Protein AF-A0A820WXY3-F1 (afdb_monomer_lite)

pLDDT: mean 89.55, std 7.06, range [57.31, 97.75]

Secondary structure (DSSP, 8-state):
--HHHHHHHEETTTTEEPTTHHHHHHHHHHTTT----EEEEEEEE--TT---TT--SEEEEEEESSTT---EEEEEE-SPPPTTSPP--EEEEES-----SS-B-----HHHHHHHHHHHHHH-HHHHHHHHHHTS-HHHHHTTB-TT---HHHHHHHHHHHHGGG---SSHHHHHHHHHHHHHHH--S-SSS-SSEEEEEETTEEEEE--HHHHHHHHHHHHH-SS-EEEEEEE-SSSPPPTTSPPPEEEEEEEE-SS-TT-EEEEEEEEES---HHHHHHHHHHHHHHHHHHHSS----SEEEE-S-HHHHHHHIIIIIS--HHHHHHHHHHHHTT-S-HHHHH-

Structure (mmCIF, N/CA/C/O backbone):
data_AF-A0A820WXY3-F1
#
_entry.id   AF-A0A820WXY3-F1
#
loop_
_atom_site.group_PDB
_atom_site.id
_atom_site.type_symbol
_atom_site.label_atom_id
_atom_site.label_alt_id
_atom_site.label_comp_id
_atom_site.label_asym_id
_atom_site.label_entity_id
_atom_site.label_seq_id
_atom_site.pdbx_PDB_ins_code
_atom_site.Cartn_x
_atom_site.Cartn_y
_atom_site.Cartn_z
_atom_site.occupancy
_atom_site.B_iso_or_equiv
_atom_site.auth_seq_id
_atom_site.auth_comp_id
_atom_site.auth_asym_id
_atom_site.auth_atom_id
_atom_site.pdbx_PDB_model_num
ATOM 1 N N . MET A 1 1 ? 16.687 13.379 -33.911 1.00 79.88 1 MET A N 1
ATOM 2 C CA . MET A 1 1 ? 17.107 13.298 -32.489 1.00 79.88 1 MET A CA 1
ATOM 3 C C . MET A 1 1 ? 18.206 14.331 -32.261 1.00 79.88 1 MET A C 1
ATOM 5 O O . MET A 1 1 ? 18.927 14.605 -33.213 1.00 79.88 1 MET A O 1
ATOM 9 N N . ASN A 1 2 ? 18.324 14.943 -31.081 1.00 83.31 2 ASN A N 1
ATOM 10 C CA . ASN A 1 2 ? 19.397 15.917 -30.826 1.00 83.31 2 ASN A CA 1
ATOM 11 C C . ASN A 1 2 ? 20.623 15.244 -30.166 1.00 83.31 2 ASN A C 1
ATOM 13 O O . ASN A 1 2 ? 20.551 14.106 -29.698 1.00 83.31 2 ASN A O 1
ATOM 17 N N . TYR A 1 3 ? 21.754 15.951 -30.114 1.00 84.62 3 TYR A N 1
ATOM 18 C CA . TYR A 1 3 ? 22.990 15.447 -29.499 1.00 84.62 3 TYR A CA 1
ATOM 19 C C . TYR A 1 3 ? 22.870 15.152 -27.993 1.00 84.62 3 TYR A C 1
ATOM 21 O O . TYR A 1 3 ? 23.547 14.261 -27.477 1.00 84.62 3 TYR A O 1
ATOM 29 N N . LYS A 1 4 ? 21.992 15.864 -27.276 1.00 84.56 4 LYS A N 1
ATOM 30 C CA . LYS A 1 4 ? 21.759 15.647 -25.843 1.00 84.56 4 LYS A CA 1
ATOM 31 C C . LYS A 1 4 ? 21.133 14.272 -25.596 1.00 84.56 4 LYS A C 1
ATOM 33 O O . LYS A 1 4 ? 21.672 13.513 -24.796 1.00 84.56 4 LYS A O 1
ATOM 38 N N . ASP A 1 5 ? 20.098 13.920 -26.356 1.00 83.12 5 ASP A N 1
ATOM 39 C CA . ASP A 1 5 ? 19.443 12.610 -26.288 1.00 83.12 5 ASP A CA 1
ATOM 40 C C . ASP A 1 5 ? 20.449 11.473 -26.553 1.00 83.12 5 ASP A C 1
ATOM 42 O O . ASP A 1 5 ? 20.431 10.450 -25.873 1.00 83.12 5 ASP A O 1
ATOM 46 N N . TRP A 1 6 ? 21.374 11.662 -27.507 1.00 87.25 6 TRP A N 1
ATOM 47 C CA . TRP A 1 6 ? 22.440 10.689 -27.779 1.00 87.25 6 TRP A CA 1
ATOM 48 C C . TRP A 1 6 ? 23.384 10.513 -26.587 1.00 87.25 6 TRP A C 1
ATOM 50 O O . TRP A 1 6 ? 23.679 9.389 -26.184 1.00 87.25 6 TRP A O 1
ATOM 60 N N . LYS A 1 7 ? 23.834 11.618 -25.984 1.00 87.38 7 LYS A N 1
ATOM 61 C CA . LYS A 1 7 ? 24.716 11.598 -24.807 1.00 87.38 7 LYS A CA 1
ATOM 62 C C . LYS A 1 7 ? 24.039 10.959 -23.586 1.00 87.38 7 LYS A C 1
ATOM 64 O O . LYS A 1 7 ? 24.715 10.373 -22.731 1.00 87.38 7 LYS A O 1
ATOM 69 N N . ASP A 1 8 ? 22.715 11.041 -23.507 1.00 85.94 8 ASP A N 1
ATOM 70 C CA . ASP A 1 8 ? 21.929 10.416 -22.445 1.00 85.94 8 ASP A CA 1
ATOM 71 C C . ASP A 1 8 ? 21.851 8.891 -22.588 1.00 85.94 8 ASP A C 1
ATOM 73 O O . ASP A 1 8 ? 21.736 8.202 -21.573 1.00 85.94 8 ASP A O 1
ATOM 77 N N . ILE A 1 9 ? 22.001 8.352 -23.804 1.00 88.81 9 ILE A N 1
ATOM 78 C CA . ILE A 1 9 ? 21.927 6.906 -24.068 1.00 88.81 9 ILE A CA 1
ATOM 79 C C . ILE A 1 9 ? 23.262 6.242 -24.410 1.00 88.81 9 ILE A C 1
ATOM 81 O O . ILE A 1 9 ? 23.348 5.016 -24.353 1.00 88.81 9 ILE A O 1
ATOM 85 N N . TYR A 1 10 ? 24.306 7.005 -24.732 1.00 90.62 10 TYR A N 1
ATOM 86 C CA . TYR A 1 10 ? 25.630 6.485 -25.073 1.00 90.62 10 TYR A CA 1
ATOM 87 C C . TYR A 1 10 ? 26.731 7.126 -24.223 1.00 90.62 10 TYR A C 1
ATOM 89 O O . TYR A 1 10 ? 26.832 8.347 -24.100 1.00 90.62 10 TYR A O 1
ATOM 97 N N . ASP A 1 11 ? 27.579 6.285 -23.635 1.00 88.19 11 ASP A N 1
ATOM 98 C CA . ASP A 1 11 ? 28.802 6.693 -22.959 1.00 88.19 11 ASP A CA 1
ATOM 99 C C . ASP A 1 11 ? 29.990 6.569 -23.920 1.00 88.19 11 ASP A C 1
ATOM 101 O O . ASP A 1 11 ? 30.442 5.465 -24.238 1.00 88.19 11 ASP A O 1
ATOM 105 N N . ARG A 1 12 ? 30.509 7.718 -24.370 1.00 84.38 12 ARG A N 1
ATOM 106 C CA . ARG A 1 12 ? 31.673 7.787 -25.265 1.00 84.38 12 ARG A CA 1
ATOM 107 C C . ARG A 1 12 ? 32.950 7.274 -24.596 1.00 84.38 12 ARG A C 1
ATOM 109 O O . ARG A 1 12 ? 33.751 6.637 -25.272 1.00 84.38 12 ARG A O 1
ATOM 116 N N . SER A 1 13 ? 33.128 7.521 -23.297 1.00 84.81 13 SER A N 1
ATOM 117 C CA . SER A 1 13 ? 34.336 7.130 -22.559 1.00 84.81 13 SER A CA 1
ATOM 118 C C . SER A 1 13 ? 34.425 5.614 -22.403 1.00 84.81 13 SER A C 1
ATOM 120 O O . SER A 1 13 ? 35.469 5.017 -22.649 1.00 84.81 13 SER A O 1
ATOM 122 N N . GLN A 1 14 ? 33.294 4.977 -22.093 1.00 84.25 14 GLN A N 1
ATOM 123 C CA . GLN A 1 14 ? 33.210 3.525 -21.933 1.00 84.25 14 GLN A CA 1
ATOM 124 C C . GLN A 1 14 ? 32.877 2.786 -23.232 1.00 84.25 14 GLN A C 1
ATOM 126 O O . GLN A 1 14 ? 32.885 1.555 -23.254 1.00 84.25 14 GLN A O 1
ATOM 131 N N . ARG A 1 15 ? 32.557 3.523 -24.302 1.00 81.94 15 ARG A N 1
ATOM 132 C CA . ARG A 1 15 ? 32.099 3.005 -25.600 1.00 81.94 15 ARG A CA 1
ATOM 133 C C . ARG A 1 15 ? 30.922 2.033 -25.464 1.00 81.94 15 ARG A C 1
ATOM 135 O O . ARG A 1 15 ? 30.870 0.989 -26.116 1.00 81.94 15 ARG A O 1
ATOM 142 N N . LYS A 1 16 ? 29.968 2.366 -24.590 1.00 86.69 16 LYS A N 1
ATOM 143 C CA . LYS A 1 16 ? 28.824 1.508 -24.240 1.00 86.69 16 LYS A CA 1
ATOM 144 C C . LYS A 1 16 ? 27.518 2.292 -24.228 1.00 86.69 16 LYS A C 1
ATOM 146 O O . LYS A 1 16 ? 27.472 3.454 -23.838 1.00 86.69 16 LYS A O 1
ATOM 151 N N . MET A 1 17 ? 26.435 1.626 -24.626 1.00 89.06 17 MET A N 1
ATOM 152 C CA . MET A 1 17 ? 25.087 2.161 -24.423 1.00 89.06 17 MET A CA 1
ATOM 153 C C . MET A 1 17 ? 24.724 2.089 -22.936 1.00 89.06 17 MET A C 1
ATOM 155 O O . MET A 1 17 ? 24.951 1.060 -22.295 1.00 89.06 17 MET A O 1
ATOM 159 N N . LYS A 1 18 ? 24.140 3.165 -22.415 1.00 89.00 18 LYS A N 1
ATOM 160 C CA . LYS A 1 18 ? 23.616 3.272 -21.050 1.00 89.00 18 LYS A CA 1
ATOM 161 C C . LYS A 1 18 ? 22.303 2.498 -20.910 1.00 89.00 18 LYS A C 1
ATOM 163 O O . LYS A 1 18 ? 21.642 2.182 -21.900 1.00 89.00 18 LYS A O 1
ATOM 168 N N . SER A 1 19 ? 21.908 2.192 -19.676 1.00 82.44 19 SER A N 1
ATOM 169 C CA . SER A 1 19 ? 20.608 1.570 -19.400 1.00 82.44 19 SER A CA 1
ATOM 170 C C . SER A 1 19 ? 19.456 2.459 -19.895 1.00 82.44 19 SER A C 1
ATOM 172 O O . SER A 1 19 ? 19.506 3.683 -19.786 1.00 82.44 19 SER A O 1
ATOM 174 N N . GLY A 1 20 ? 18.426 1.842 -20.484 1.00 83.06 20 GLY A N 1
ATOM 175 C CA . GLY A 1 20 ? 17.271 2.556 -21.046 1.00 83.06 20 GLY A CA 1
ATOM 176 C C . GLY A 1 20 ? 17.464 3.119 -22.460 1.00 83.06 20 GLY A C 1
ATOM 177 O O . GLY A 1 20 ? 16.554 3.760 -22.977 1.00 83.06 20 GLY A O 1
ATOM 178 N N . TRP A 1 21 ? 18.600 2.865 -23.129 1.00 89.12 21 TRP A N 1
ATOM 179 C CA . TRP A 1 21 ? 18.796 3.299 -24.523 1.00 89.12 21 TRP A CA 1
ATOM 180 C C . TRP A 1 21 ? 17.715 2.775 -25.478 1.00 89.12 21 TRP A C 1
ATOM 182 O O . TRP A 1 21 ? 17.336 3.455 -26.430 1.00 89.12 21 TRP A O 1
ATOM 192 N N . THR A 1 22 ? 17.214 1.571 -25.207 1.00 91.12 22 THR A N 1
ATOM 193 C CA . THR A 1 22 ? 16.166 0.919 -25.986 1.00 91.12 22 THR A CA 1
ATOM 194 C C . THR A 1 22 ? 14.859 1.699 -25.939 1.00 91.12 22 THR A C 1
ATOM 196 O O . THR A 1 22 ? 14.130 1.674 -26.920 1.00 91.12 22 THR A O 1
ATOM 199 N N . ASP A 1 23 ? 14.548 2.400 -24.849 1.00 88.44 23 ASP A N 1
ATOM 200 C CA . ASP A 1 23 ? 13.316 3.187 -24.737 1.00 88.44 23 ASP A CA 1
ATOM 201 C C . ASP A 1 23 ? 13.365 4.441 -25.607 1.00 88.44 23 ASP A C 1
ATOM 203 O O . ASP A 1 23 ? 12.374 4.782 -26.247 1.00 88.44 23 ASP A O 1
ATOM 207 N N . VAL A 1 24 ? 14.533 5.085 -25.683 1.00 88.06 24 VAL A N 1
ATOM 208 C CA . VAL A 1 24 ? 14.740 6.255 -26.546 1.00 88.06 24 VAL A CA 1
ATOM 209 C C . VAL A 1 24 ? 14.677 5.853 -28.014 1.00 88.06 24 VAL A C 1
ATOM 211 O O . VAL A 1 24 ? 14.027 6.524 -28.809 1.00 88.06 24 VAL A O 1
ATOM 214 N N . VAL A 1 25 ? 15.329 4.749 -28.394 1.00 89.69 25 VAL A N 1
ATOM 215 C CA . VAL A 1 25 ? 15.281 4.267 -29.783 1.00 89.69 25 VAL A CA 1
ATOM 216 C C . VAL A 1 25 ? 13.863 3.854 -30.171 1.00 89.69 25 VAL A C 1
ATOM 218 O O . VAL A 1 25 ? 13.406 4.211 -31.251 1.00 89.69 25 VAL A O 1
ATOM 221 N N . ASP A 1 26 ? 13.154 3.158 -29.288 1.00 90.25 26 ASP A N 1
ATOM 222 C CA . ASP A 1 26 ? 11.770 2.742 -29.506 1.00 90.25 26 ASP A CA 1
ATOM 223 C C . ASP A 1 26 ? 10.817 3.931 -29.705 1.00 90.25 26 ASP A C 1
ATOM 225 O O . ASP A 1 26 ? 10.052 3.938 -30.664 1.00 90.25 26 ASP A O 1
ATOM 229 N N . GLU A 1 27 ? 10.923 4.987 -28.893 1.00 88.44 27 GLU A N 1
ATOM 230 C CA . GLU A 1 27 ? 10.158 6.230 -29.090 1.00 88.44 27 GLU A CA 1
ATOM 231 C C . GLU A 1 27 ? 10.420 6.866 -30.460 1.00 88.44 27 GLU A C 1
ATOM 233 O O . GLU A 1 27 ? 9.499 7.354 -31.119 1.00 88.44 27 GLU A O 1
ATOM 238 N N . ARG A 1 28 ? 11.674 6.837 -30.931 1.00 88.00 28 ARG A N 1
ATOM 239 C CA . ARG A 1 28 ? 12.020 7.357 -32.260 1.00 88.00 28 ARG A CA 1
ATOM 240 C C . ARG A 1 28 ? 11.453 6.489 -33.377 1.00 88.00 28 ARG A C 1
ATOM 242 O O . ARG A 1 28 ? 10.918 7.044 -34.329 1.00 88.00 28 ARG A O 1
ATOM 249 N N . VAL A 1 29 ? 11.516 5.164 -33.268 1.00 89.81 29 VAL A N 1
ATOM 250 C CA . VAL A 1 29 ? 10.899 4.275 -34.267 1.00 89.81 29 VAL A CA 1
ATOM 251 C C . VAL A 1 29 ? 9.382 4.468 -34.285 1.00 89.81 29 VAL A C 1
ATOM 253 O O . VAL A 1 29 ? 8.797 4.593 -35.357 1.00 89.81 29 VAL A O 1
ATOM 256 N N . ARG A 1 30 ? 8.743 4.598 -33.118 1.00 86.38 30 ARG A N 1
ATOM 257 C CA . ARG A 1 30 ? 7.296 4.842 -33.019 1.00 86.38 30 ARG A CA 1
ATOM 258 C C . ARG A 1 30 ? 6.858 6.179 -33.612 1.00 86.38 30 ARG A C 1
ATOM 260 O O . ARG A 1 30 ? 5.769 6.256 -34.165 1.00 86.38 30 ARG A O 1
ATOM 267 N N . SER A 1 31 ? 7.722 7.197 -33.618 1.00 85.75 31 SER A N 1
ATOM 268 C CA . SER A 1 31 ? 7.440 8.458 -34.325 1.00 85.75 31 SER A CA 1
ATOM 269 C C . SER A 1 31 ? 7.295 8.306 -35.849 1.00 85.75 31 SER A C 1
ATOM 271 O O . SER A 1 31 ? 6.765 9.198 -36.502 1.00 85.75 31 SER A O 1
ATOM 273 N N . CYS A 1 32 ? 7.705 7.164 -36.414 1.00 85.56 32 CYS A N 1
ATOM 274 C CA . CYS A 1 32 ? 7.453 6.790 -37.808 1.00 85.56 32 CYS A CA 1
ATOM 275 C C . CYS A 1 32 ? 6.126 6.027 -38.006 1.00 85.56 32 CYS A C 1
ATOM 277 O O . CYS A 1 32 ? 5.914 5.464 -39.075 1.00 85.56 32 CYS A O 1
ATOM 279 N N . ASN A 1 33 ? 5.247 6.002 -36.996 1.00 85.12 33 ASN A N 1
ATOM 280 C CA . ASN A 1 33 ? 3.927 5.362 -37.014 1.00 85.12 33 ASN A CA 1
ATOM 281 C C . ASN A 1 33 ? 3.943 3.827 -37.185 1.00 85.12 33 ASN A C 1
ATOM 283 O O . ASN A 1 33 ? 3.028 3.236 -37.758 1.00 85.12 33 ASN A O 1
ATOM 287 N N . PHE A 1 34 ? 4.990 3.159 -36.688 1.00 90.06 34 PHE A N 1
ATOM 288 C CA . PHE A 1 34 ? 5.029 1.696 -36.622 1.00 90.06 34 PHE A CA 1
ATOM 289 C C . PHE A 1 34 ? 4.279 1.175 -35.396 1.00 90.06 34 PHE A C 1
ATOM 291 O O . PHE A 1 34 ? 4.447 1.686 -34.289 1.00 90.06 34 PHE A O 1
ATOM 298 N N . ARG A 1 35 ? 3.502 0.106 -35.595 1.00 91.94 35 ARG A N 1
ATOM 299 C CA . ARG A 1 35 ? 2.613 -0.463 -34.572 1.00 91.94 35 ARG A CA 1
ATOM 300 C C . ARG A 1 35 ? 3.214 -1.650 -33.815 1.00 91.94 35 ARG A C 1
ATOM 302 O O . ARG A 1 35 ? 2.671 -2.049 -32.794 1.00 91.94 35 ARG A O 1
ATOM 309 N N . CYS A 1 36 ? 4.340 -2.195 -34.271 1.00 93.25 36 CYS A N 1
ATOM 310 C CA . CYS A 1 36 ? 4.979 -3.372 -33.676 1.00 93.25 36 CYS A CA 1
ATOM 311 C C . CYS A 1 36 ? 5.499 -3.121 -32.251 1.00 93.25 36 CYS A C 1
ATOM 313 O O . CYS A 1 36 ? 6.040 -2.055 -31.948 1.00 93.25 36 CYS A O 1
ATOM 315 N N . THR A 1 37 ? 5.414 -4.141 -31.398 1.00 93.81 37 THR A N 1
ATOM 316 C CA . THR A 1 37 ? 6.095 -4.161 -30.096 1.00 93.81 37 THR A CA 1
ATOM 317 C C . THR A 1 37 ? 7.549 -4.562 -30.310 1.00 93.81 37 THR A C 1
ATOM 319 O O . THR A 1 37 ? 7.817 -5.702 -30.662 1.00 93.81 37 THR A O 1
ATOM 322 N N . LEU A 1 38 ? 8.503 -3.644 -30.137 1.00 93.81 38 LEU A N 1
ATOM 323 C CA . LEU A 1 38 ? 9.905 -3.915 -30.474 1.00 93.81 38 LEU A CA 1
ATOM 324 C C . LEU A 1 38 ? 10.654 -4.627 -29.341 1.00 93.81 38 LEU A C 1
ATOM 326 O O . LEU A 1 38 ? 10.795 -4.066 -28.251 1.00 93.81 38 LEU A O 1
ATOM 330 N N . ALA A 1 39 ? 11.238 -5.786 -29.636 1.00 93.19 39 ALA A N 1
ATOM 331 C CA . ALA A 1 39 ? 12.257 -6.447 -28.828 1.00 93.19 39 ALA A CA 1
ATOM 332 C C . ALA A 1 39 ? 13.641 -6.218 -29.459 1.00 93.19 39 ALA A C 1
ATOM 334 O O . ALA A 1 39 ? 13.879 -6.551 -30.618 1.00 93.19 39 ALA A O 1
ATOM 335 N N . PHE A 1 40 ? 14.567 -5.612 -28.712 1.00 92.06 40 PHE A N 1
ATOM 336 C CA . PHE A 1 40 ? 15.919 -5.330 -29.206 1.00 92.06 40 PHE A CA 1
ATOM 337 C C . PHE A 1 40 ? 16.854 -6.514 -28.946 1.00 92.06 40 PHE A C 1
ATOM 339 O O . PHE A 1 40 ? 17.100 -6.847 -27.790 1.00 92.06 40 PHE A O 1
ATOM 346 N N . ASP A 1 41 ? 17.424 -7.086 -30.008 1.00 80.81 41 ASP A N 1
ATOM 347 C CA . ASP A 1 41 ? 18.353 -8.225 -29.931 1.00 80.81 41 ASP A CA 1
ATOM 348 C C . ASP A 1 41 ? 19.814 -7.739 -29.918 1.00 80.81 41 ASP A C 1
ATOM 350 O O . ASP A 1 41 ? 20.538 -7.822 -28.922 1.00 80.81 41 ASP A O 1
ATOM 354 N N . ARG A 1 42 ? 20.253 -7.134 -31.027 1.00 83.62 42 ARG A N 1
ATOM 355 C CA . ARG A 1 42 ? 21.665 -6.791 -31.259 1.00 83.62 42 ARG A CA 1
ATOM 356 C C . ARG A 1 42 ? 21.870 -5.296 -31.351 1.00 83.62 42 ARG A C 1
ATOM 358 O O . ARG A 1 42 ? 21.060 -4.571 -31.919 1.00 83.62 42 ARG A O 1
ATOM 365 N N . ARG A 1 43 ? 23.025 -4.839 -30.869 1.00 88.62 43 ARG A N 1
ATOM 366 C CA . ARG A 1 43 ? 23.493 -3.463 -31.062 1.00 88.62 43 ARG A CA 1
ATOM 367 C C . ARG A 1 43 ? 24.982 -3.421 -31.350 1.00 88.62 43 ARG A C 1
ATOM 369 O O . ARG A 1 43 ? 25.745 -4.241 -30.845 1.00 88.62 43 ARG A O 1
ATOM 376 N N . LYS A 1 44 ? 25.393 -2.419 -32.114 1.00 87.19 44 LYS A N 1
ATOM 377 C CA . LYS A 1 44 ? 26.785 -2.130 -32.428 1.00 87.19 44 LYS A CA 1
ATOM 378 C C . LYS A 1 44 ? 26.991 -0.625 -32.525 1.00 87.19 44 LYS A C 1
ATOM 380 O O . LYS A 1 44 ? 26.206 0.069 -33.164 1.00 87.19 44 LYS A O 1
ATOM 385 N N . VAL A 1 45 ? 28.082 -0.152 -31.932 1.00 86.38 45 VAL A N 1
ATOM 386 C CA . VAL A 1 45 ? 28.599 1.205 -32.133 1.00 86.38 45 VAL A CA 1
ATOM 387 C C . VAL A 1 45 ? 29.949 1.089 -32.843 1.00 86.38 45 VAL A C 1
ATOM 389 O O . VAL A 1 45 ? 30.751 0.207 -32.526 1.00 86.38 45 VAL A O 1
ATOM 392 N N . GLY A 1 46 ? 30.162 1.911 -33.863 1.00 74.81 46 GLY A N 1
ATOM 393 C CA . GLY A 1 46 ? 31.380 1.987 -34.653 1.00 74.81 46 GLY A CA 1
ATOM 394 C C . GLY A 1 46 ? 32.539 2.532 -33.825 1.00 74.81 46 GLY A C 1
ATOM 395 O O . GLY A 1 46 ? 32.359 3.382 -32.958 1.00 74.81 46 GLY A O 1
ATOM 396 N N . ALA A 1 47 ? 33.740 2.019 -34.087 1.00 68.31 47 ALA A N 1
ATOM 397 C CA . ALA A 1 47 ? 34.957 2.537 -33.476 1.00 68.31 47 ALA A CA 1
ATOM 398 C C . ALA A 1 47 ? 35.434 3.798 -34.213 1.00 68.31 47 ALA A C 1
ATOM 400 O O . ALA A 1 47 ? 35.356 3.857 -35.439 1.00 68.31 47 ALA A O 1
ATOM 401 N N . GLU A 1 48 ? 36.006 4.734 -33.456 1.00 60.47 48 GLU A N 1
ATOM 402 C CA . GLU A 1 48 ? 36.540 6.045 -33.881 1.00 60.47 48 GLU A CA 1
ATOM 403 C C . GLU A 1 48 ? 37.496 5.955 -35.091 1.00 60.47 48 GLU A C 1
ATOM 405 O O . GLU A 1 48 ? 37.504 6.829 -35.945 1.00 60.47 48 GLU A O 1
ATOM 410 N N . ASN A 1 49 ? 38.220 4.833 -35.228 1.00 61.41 49 ASN A N 1
ATOM 411 C CA . ASN A 1 49 ? 39.180 4.567 -36.312 1.00 61.41 49 ASN A CA 1
ATOM 412 C C . ASN A 1 49 ? 38.798 3.342 -37.164 1.00 61.41 49 ASN A C 1
ATOM 414 O O . ASN A 1 49 ? 39.654 2.573 -37.616 1.00 61.41 49 ASN A O 1
ATOM 418 N N . SER A 1 50 ? 37.500 3.079 -37.334 1.00 64.12 50 SER A N 1
ATOM 419 C CA . SER A 1 50 ? 37.040 1.939 -38.128 1.00 64.12 50 SER A CA 1
ATOM 420 C C . SER A 1 50 ? 37.459 2.080 -39.597 1.00 64.12 50 SER A C 1
ATOM 422 O O . SER A 1 50 ? 36.911 2.886 -40.340 1.00 64.12 50 SER A O 1
ATOM 424 N N . ARG A 1 51 ? 38.367 1.207 -40.056 1.00 60.84 51 ARG A N 1
ATOM 425 C CA . ARG A 1 51 ? 38.795 1.112 -41.469 1.00 60.84 51 ARG A CA 1
ATOM 426 C C . ARG A 1 51 ? 37.700 0.604 -42.422 1.00 60.84 51 ARG A C 1
ATOM 428 O O . ARG A 1 51 ? 37.891 0.611 -43.637 1.00 60.84 51 ARG A O 1
ATOM 435 N N . LYS A 1 52 ? 36.555 0.141 -41.898 1.00 66.44 52 LYS A N 1
ATOM 436 C CA . LYS A 1 52 ? 35.419 -0.310 -42.716 1.00 66.44 52 LYS A CA 1
ATOM 437 C C . LYS A 1 52 ? 34.701 0.893 -43.329 1.00 66.44 52 LYS A C 1
ATOM 439 O O . LYS A 1 52 ? 33.850 1.501 -42.681 1.00 66.44 52 LYS A O 1
ATOM 444 N N . LYS A 1 53 ? 35.029 1.193 -44.589 1.00 59.19 53 LYS A N 1
ATOM 445 C CA . LYS A 1 53 ? 34.305 2.160 -45.429 1.00 59.19 53 LYS A CA 1
ATOM 446 C C . LYS A 1 53 ? 32.816 1.767 -45.506 1.00 59.19 53 LYS A C 1
ATOM 448 O O . LYS A 1 53 ? 32.502 0.581 -45.590 1.00 59.19 53 LYS A O 1
ATOM 453 N N . ASN A 1 54 ? 31.911 2.749 -45.457 1.00 65.75 54 ASN A N 1
ATOM 454 C CA . ASN A 1 54 ? 30.443 2.592 -45.525 1.00 65.75 54 ASN A CA 1
ATOM 455 C C . ASN A 1 54 ? 29.756 1.852 -44.354 1.00 65.75 54 ASN A C 1
ATOM 457 O O . ASN A 1 54 ? 28.612 1.416 -44.494 1.00 65.75 54 ASN A O 1
ATOM 461 N N . CYS A 1 55 ? 30.403 1.708 -43.193 1.00 74.00 55 CYS A N 1
ATOM 462 C CA . CYS A 1 55 ? 29.753 1.150 -42.003 1.00 74.00 55 CYS A CA 1
ATOM 463 C C . CYS A 1 55 ? 29.006 2.241 -41.220 1.00 74.00 55 CYS A C 1
ATOM 465 O O . CYS A 1 55 ? 29.545 3.319 -41.002 1.00 74.00 55 CYS A O 1
ATOM 467 N N . SER A 1 56 ? 27.795 1.942 -40.749 1.00 85.19 56 SER A N 1
ATOM 468 C CA . SER A 1 56 ? 27.032 2.824 -39.860 1.00 85.19 56 SER A CA 1
ATOM 469 C C . SER A 1 56 ? 27.725 3.002 -38.506 1.00 85.19 56 SER A C 1
ATOM 471 O O . SER A 1 56 ? 28.160 2.009 -37.908 1.00 85.19 56 SER A O 1
ATOM 473 N N . PHE A 1 57 ? 27.765 4.236 -38.003 1.00 88.06 57 PHE A N 1
ATOM 474 C CA . PHE A 1 57 ? 28.244 4.577 -36.667 1.00 88.06 57 PHE A CA 1
ATOM 475 C C . PHE A 1 57 ? 27.442 3.890 -35.558 1.00 88.06 57 PHE A C 1
ATOM 477 O O . PHE A 1 57 ? 28.019 3.369 -34.615 1.00 88.06 57 PHE A O 1
ATOM 484 N N . PHE A 1 58 ? 26.120 3.820 -35.668 1.00 91.25 58 PHE A N 1
ATOM 485 C CA . PHE A 1 58 ? 25.288 3.033 -34.756 1.00 91.25 58 PHE A CA 1
ATOM 486 C C . PHE A 1 58 ? 24.406 2.101 -35.564 1.00 91.25 58 PHE A C 1
ATOM 488 O O . PHE A 1 58 ? 23.881 2.508 -36.597 1.00 91.25 58 PHE A O 1
ATOM 495 N N . ARG A 1 59 ? 24.229 0.867 -35.094 1.00 91.94 59 ARG A N 1
ATOM 496 C CA . ARG A 1 59 ? 23.266 -0.082 -35.649 1.00 91.94 59 ARG A CA 1
ATOM 497 C C . ARG A 1 59 ? 22.631 -0.894 -34.533 1.00 91.94 59 ARG A C 1
ATOM 499 O O . ARG A 1 59 ? 23.349 -1.453 -33.706 1.00 91.94 59 ARG A O 1
ATOM 506 N N . ALA A 1 60 ? 21.314 -0.988 -34.529 1.00 94.38 60 ALA A N 1
ATOM 507 C CA . ALA A 1 60 ? 20.540 -1.850 -33.659 1.00 94.38 60 ALA A CA 1
ATOM 508 C C . ALA A 1 60 ? 19.547 -2.655 -34.494 1.00 94.38 60 ALA A C 1
ATOM 510 O O . ALA A 1 60 ? 18.955 -2.133 -35.434 1.00 94.38 60 ALA A O 1
ATOM 511 N N . LEU A 1 61 ? 19.381 -3.919 -34.130 1.00 94.62 61 LEU A N 1
ATOM 512 C CA . LEU A 1 61 ? 18.358 -4.787 -34.684 1.00 94.62 61 LEU A CA 1
ATOM 513 C C . LEU A 1 61 ? 17.255 -4.943 -33.642 1.00 94.62 61 LEU A C 1
ATOM 515 O O . LEU A 1 61 ? 17.540 -5.292 -32.491 1.00 94.62 61 LEU A O 1
ATOM 519 N N . ALA A 1 62 ? 16.018 -4.699 -34.051 1.00 95.44 62 ALA A N 1
ATOM 520 C CA . ALA A 1 62 ? 14.843 -5.070 -33.284 1.00 95.44 62 ALA A CA 1
ATOM 521 C C . ALA A 1 62 ? 13.944 -5.984 -34.111 1.00 95.44 62 ALA A C 1
ATOM 523 O O . ALA A 1 62 ? 13.882 -5.859 -35.331 1.00 95.44 62 ALA A O 1
ATOM 524 N N . ILE A 1 63 ? 13.248 -6.886 -33.439 1.00 94.88 63 ILE A N 1
ATOM 525 C CA . ILE A 1 63 ? 12.196 -7.718 -34.020 1.00 94.88 63 ILE A CA 1
ATOM 526 C C . ILE A 1 63 ? 10.871 -7.353 -33.361 1.00 94.88 63 ILE A C 1
ATOM 528 O O . ILE A 1 63 ? 10.863 -6.811 -32.251 1.00 94.88 63 ILE A O 1
ATOM 532 N N . CYS A 1 64 ? 9.758 -7.609 -34.039 1.00 94.19 64 CYS A N 1
ATOM 533 C CA . CYS A 1 64 ? 8.476 -7.582 -33.355 1.00 94.19 64 CYS A CA 1
ATOM 534 C C . CYS A 1 64 ? 8.411 -8.743 -32.349 1.00 94.19 64 CYS A C 1
ATOM 536 O O . CYS A 1 64 ? 8.759 -9.871 -32.676 1.00 94.19 64 CYS A O 1
ATOM 538 N N . ASP A 1 65 ? 7.979 -8.454 -31.126 1.00 93.94 65 ASP A N 1
ATOM 539 C CA . ASP A 1 65 ? 7.834 -9.424 -30.032 1.00 93.94 65 ASP A CA 1
ATOM 540 C C . ASP A 1 65 ? 6.540 -10.252 -30.159 1.00 93.94 65 ASP A C 1
ATOM 542 O O . ASP A 1 65 ? 6.299 -11.185 -29.399 1.00 93.94 65 ASP A O 1
ATOM 546 N N . ASN A 1 66 ? 5.677 -9.914 -31.125 1.00 92.56 66 ASN A N 1
ATOM 547 C CA . ASN A 1 66 ? 4.549 -10.762 -31.483 1.00 92.56 66 ASN A CA 1
ATOM 548 C C . ASN A 1 66 ? 5.031 -11.896 -32.399 1.00 92.56 66 ASN A C 1
ATOM 550 O O . ASN A 1 66 ? 5.501 -11.638 -33.504 1.00 92.56 66 ASN A O 1
ATOM 554 N N . ASN A 1 67 ? 4.848 -13.140 -31.954 1.00 90.00 67 ASN A N 1
ATOM 555 C CA . ASN A 1 67 ? 5.286 -14.350 -32.655 1.00 90.00 67 ASN A CA 1
ATOM 556 C C . ASN A 1 67 ? 4.707 -14.522 -34.067 1.00 90.00 67 ASN A C 1
ATOM 558 O O . ASN A 1 67 ? 5.295 -15.245 -34.864 1.00 90.00 67 ASN A O 1
ATOM 562 N N . SER A 1 68 ? 3.556 -13.913 -34.373 1.00 92.44 68 SER A N 1
ATOM 563 C CA . SER A 1 68 ? 2.968 -13.962 -35.719 1.00 92.44 68 SER A CA 1
ATOM 564 C C . SER A 1 68 ? 3.579 -12.938 -36.680 1.00 92.44 68 SER A C 1
ATOM 566 O O . SER A 1 68 ? 3.363 -13.035 -37.883 1.00 92.44 68 SER A O 1
ATOM 568 N N . CYS A 1 69 ? 4.351 -11.972 -36.174 1.00 94.12 69 CYS A N 1
ATOM 569 C CA . CYS A 1 69 ? 4.898 -10.862 -36.941 1.00 94.12 69 CYS A CA 1
ATOM 570 C C . CYS A 1 69 ? 6.323 -11.160 -37.414 1.00 94.12 69 CYS A C 1
ATOM 572 O O . CYS A 1 69 ? 7.221 -11.376 -36.602 1.00 94.12 69 CYS A O 1
ATOM 574 N N . GLU A 1 70 ? 6.573 -11.054 -38.717 1.00 94.44 70 GLU A N 1
ATOM 575 C CA . GLU A 1 70 ? 7.905 -11.295 -39.292 1.00 94.44 70 GLU A CA 1
ATOM 576 C C . GLU A 1 70 ? 8.755 -10.021 -39.397 1.00 94.44 70 GLU A C 1
ATOM 578 O O . GLU A 1 70 ? 9.875 -10.038 -39.915 1.00 94.44 70 GLU A O 1
ATOM 583 N N . ARG A 1 71 ? 8.234 -8.885 -38.916 1.00 95.00 71 ARG A N 1
ATOM 584 C CA . ARG A 1 71 ? 8.912 -7.598 -39.057 1.00 95.00 71 ARG A CA 1
ATOM 585 C C . ARG A 1 71 ? 10.221 -7.537 -38.280 1.00 95.00 71 ARG A C 1
ATOM 587 O O . ARG A 1 71 ? 10.266 -7.644 -37.052 1.00 95.00 71 ARG A O 1
ATOM 594 N N . VAL A 1 72 ? 11.273 -7.202 -39.018 1.00 95.50 72 VAL A N 1
ATOM 595 C CA . VAL A 1 72 ? 12.605 -6.889 -38.511 1.00 95.50 72 VAL A CA 1
ATOM 596 C C . VAL A 1 72 ? 12.936 -5.433 -38.817 1.00 95.50 72 VAL A C 1
ATOM 598 O O . VAL A 1 72 ? 12.816 -4.963 -39.948 1.00 95.50 72 VAL A O 1
ATOM 601 N N . PHE A 1 73 ? 13.398 -4.723 -37.796 1.00 95.50 73 PHE A N 1
ATOM 602 C CA . PHE A 1 73 ? 13.771 -3.319 -37.835 1.00 95.50 73 PHE A CA 1
ATOM 603 C C . PHE A 1 73 ? 15.291 -3.197 -37.736 1.00 95.50 73 PHE A C 1
ATOM 605 O O . PHE A 1 73 ? 15.891 -3.416 -36.682 1.00 95.50 73 PHE A O 1
ATOM 612 N N . ASP A 1 74 ? 15.918 -2.814 -38.843 1.00 94.25 74 ASP A N 1
ATOM 613 C CA . ASP A 1 74 ? 17.327 -2.448 -38.906 1.00 94.25 74 ASP A CA 1
ATOM 614 C C . ASP A 1 74 ? 17.466 -0.933 -38.732 1.00 94.25 74 ASP A C 1
ATOM 616 O O . ASP A 1 74 ? 17.171 -0.139 -39.631 1.00 94.25 74 ASP A O 1
ATOM 620 N N . ILE A 1 75 ? 17.875 -0.534 -37.533 1.00 93.88 75 ILE A N 1
ATOM 621 C CA . ILE A 1 75 ? 17.903 0.852 -37.075 1.00 93.88 75 ILE A CA 1
ATOM 622 C C . ILE A 1 75 ? 19.349 1.318 -37.045 1.00 93.88 75 ILE A C 1
ATOM 624 O O . ILE A 1 75 ? 20.184 0.697 -36.392 1.00 93.88 75 ILE A O 1
ATOM 628 N N . PHE A 1 76 ? 19.674 2.424 -37.707 1.00 92.19 76 PHE A N 1
ATOM 629 C CA . PHE A 1 76 ? 21.059 2.870 -37.788 1.00 92.19 76 PHE A CA 1
ATOM 630 C C . PHE A 1 76 ? 21.233 4.385 -37.888 1.00 92.19 76 PHE A C 1
ATOM 632 O O . PHE A 1 76 ? 20.391 5.115 -38.409 1.00 92.19 76 PHE A O 1
ATOM 639 N N . ILE A 1 77 ? 22.392 4.838 -37.412 1.00 90.88 77 ILE A N 1
ATOM 640 C CA . ILE A 1 77 ? 22.933 6.182 -37.623 1.00 90.88 77 ILE A CA 1
ATOM 641 C C . ILE A 1 77 ? 24.180 6.000 -38.484 1.00 90.88 77 ILE A C 1
ATOM 643 O O . ILE A 1 77 ? 25.042 5.186 -38.146 1.00 90.88 77 ILE A O 1
ATOM 647 N N . LYS A 1 78 ? 24.258 6.703 -39.618 1.00 87.06 78 LYS A N 1
ATOM 648 C CA . LYS A 1 78 ? 25.396 6.568 -40.537 1.00 87.06 78 LYS A CA 1
ATOM 649 C C . LYS A 1 78 ? 26.657 7.195 -39.960 1.00 87.06 78 LYS A C 1
ATOM 651 O O . LYS A 1 78 ? 27.643 6.487 -39.790 1.00 87.06 78 LYS A O 1
ATOM 656 N N . ASP A 1 79 ? 26.568 8.473 -39.630 1.00 86.00 79 ASP A N 1
ATOM 657 C CA . ASP A 1 79 ? 27.709 9.300 -39.260 1.00 86.00 79 ASP A CA 1
ATOM 658 C C . ASP A 1 79 ? 27.763 9.505 -37.743 1.00 86.00 79 ASP A C 1
ATOM 660 O O . ASP A 1 79 ? 26.753 9.361 -37.045 1.00 86.00 79 ASP A O 1
ATOM 664 N N . GLU A 1 80 ? 28.950 9.794 -37.213 1.00 86.00 80 GLU A N 1
ATOM 665 C CA . GLU A 1 80 ? 29.101 10.082 -35.787 1.00 86.00 80 GLU A CA 1
ATOM 666 C C . GLU A 1 80 ? 28.298 11.342 -35.417 1.00 86.00 80 GLU A C 1
ATOM 668 O O . GLU A 1 80 ? 28.440 12.369 -36.078 1.00 86.00 80 GLU A O 1
ATOM 673 N N . PRO A 1 81 ? 27.457 11.297 -34.366 1.00 87.12 81 PRO A N 1
ATOM 674 C CA . PRO A 1 81 ? 26.742 12.470 -33.888 1.00 87.12 81 PRO A CA 1
ATOM 675 C C . PRO A 1 81 ? 27.665 13.638 -33.530 1.00 87.12 81 PRO A C 1
ATOM 677 O O . PRO A 1 81 ? 28.509 13.515 -32.642 1.00 87.12 81 PRO A O 1
ATOM 680 N N . VAL A 1 82 ? 27.434 14.795 -34.152 1.00 85.50 82 VAL A N 1
ATOM 681 C CA . VAL A 1 82 ? 28.171 16.040 -33.894 1.00 85.50 82 VAL A CA 1
ATOM 682 C C . VAL A 1 82 ? 27.357 16.960 -32.968 1.00 85.50 82 VAL A C 1
ATOM 684 O O . VAL A 1 82 ? 26.126 17.033 -33.086 1.00 85.50 82 VAL A O 1
ATOM 687 N N . PRO A 1 83 ? 27.991 17.670 -32.012 1.00 85.50 83 PRO A N 1
ATOM 688 C CA . PRO A 1 83 ? 27.302 18.659 -31.190 1.00 85.50 83 PRO A CA 1
ATOM 689 C C . PRO A 1 83 ? 26.578 19.716 -32.031 1.00 85.50 83 PRO A C 1
ATOM 691 O O . PRO A 1 83 ? 27.135 20.240 -32.986 1.00 85.50 83 PRO A O 1
ATOM 694 N N . ARG A 1 84 ? 25.359 20.084 -31.610 1.00 82.25 84 ARG A N 1
ATOM 695 C CA . ARG A 1 84 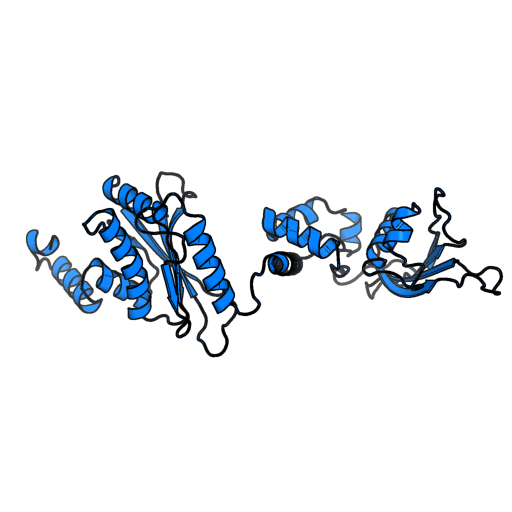? 24.480 21.083 -32.260 1.00 82.25 84 ARG A CA 1
ATOM 696 C C . ARG A 1 84 ? 23.920 20.683 -33.632 1.00 82.25 84 ARG A C 1
ATOM 698 O O . ARG A 1 84 ? 23.123 21.440 -34.175 1.00 82.25 84 ARG A O 1
ATOM 705 N N . GLU A 1 85 ? 24.229 19.491 -34.133 1.00 84.69 85 GLU A N 1
ATOM 706 C CA . GLU A 1 85 ? 23.626 18.957 -35.355 1.00 84.69 85 GLU A CA 1
ATOM 707 C C . GLU A 1 85 ? 22.451 18.015 -35.062 1.00 84.69 85 GLU A C 1
ATOM 709 O O . GLU A 1 85 ? 22.351 17.378 -34.004 1.00 84.69 85 GLU A O 1
ATOM 714 N N . SER A 1 86 ? 21.527 17.927 -36.021 1.00 83.06 86 SER A N 1
ATOM 715 C CA . SER A 1 86 ? 20.428 16.969 -35.968 1.00 83.06 86 SER A CA 1
ATOM 716 C C . SER A 1 86 ? 20.921 15.575 -36.343 1.00 83.06 86 SER A C 1
ATOM 718 O O . SER A 1 86 ? 21.447 15.362 -37.432 1.00 83.06 86 SER A O 1
ATOM 720 N N . ILE A 1 87 ? 20.676 14.597 -35.478 1.00 87.31 87 ILE A N 1
ATOM 721 C CA . ILE A 1 87 ? 21.034 13.204 -35.736 1.00 87.31 87 ILE A CA 1
ATOM 722 C C . ILE A 1 87 ? 19.905 12.534 -36.519 1.00 87.31 87 ILE A C 1
ATOM 724 O O . ILE A 1 87 ? 18.767 12.442 -36.029 1.00 87.31 87 ILE A O 1
ATOM 728 N N . ALA A 1 88 ? 20.244 12.031 -37.708 1.00 86.12 88 ALA A N 1
ATOM 729 C CA . ALA A 1 88 ? 19.349 11.271 -38.573 1.00 86.12 88 ALA A CA 1
ATOM 730 C C . ALA A 1 88 ? 19.303 9.792 -38.155 1.00 86.12 88 ALA A C 1
ATOM 732 O O . ALA A 1 88 ? 20.199 9.008 -38.475 1.00 86.12 88 ALA A O 1
ATOM 733 N N . PHE A 1 89 ? 18.229 9.412 -37.463 1.00 86.44 89 PHE A N 1
ATOM 734 C CA . PHE A 1 89 ? 17.881 8.012 -37.230 1.00 86.44 89 PHE A CA 1
ATOM 735 C C . PHE A 1 89 ? 17.244 7.439 -38.493 1.00 86.44 89 PHE A C 1
ATOM 737 O O . PHE A 1 89 ? 16.236 7.961 -38.965 1.00 86.44 89 PHE A O 1
ATOM 744 N N . ARG A 1 90 ? 17.832 6.380 -39.049 1.00 90.19 90 ARG A N 1
ATOM 745 C CA . ARG A 1 90 ? 17.285 5.675 -40.210 1.00 90.19 90 ARG A CA 1
ATOM 746 C C . ARG A 1 90 ? 16.770 4.319 -39.766 1.00 90.19 90 ARG A C 1
ATOM 748 O O . ARG A 1 90 ? 17.428 3.634 -38.987 1.00 90.19 90 ARG A O 1
ATOM 755 N N . VAL A 1 91 ? 15.607 3.946 -40.277 1.00 92.25 91 VAL A N 1
ATOM 756 C CA . VAL A 1 91 ? 14.967 2.664 -39.991 1.00 92.25 91 VAL A CA 1
ATOM 757 C C . VAL A 1 91 ? 14.688 1.993 -41.322 1.00 92.25 91 VAL A C 1
ATOM 759 O O . VAL A 1 91 ? 14.063 2.583 -42.200 1.00 92.25 91 VAL A O 1
ATOM 762 N N . ARG A 1 92 ? 15.186 0.772 -41.487 1.00 93.25 92 ARG A N 1
ATOM 763 C CA . ARG A 1 92 ? 14.800 -0.121 -42.575 1.00 93.25 92 ARG A CA 1
ATOM 764 C C . ARG A 1 92 ? 13.964 -1.240 -41.977 1.00 93.25 92 ARG A C 1
ATOM 766 O O . ARG A 1 92 ? 14.404 -1.878 -41.026 1.00 93.25 92 ARG A O 1
ATOM 773 N N . VAL A 1 93 ? 12.788 -1.466 -42.545 1.00 94.00 93 VAL A N 1
ATOM 774 C CA . VAL A 1 93 ? 11.878 -2.537 -42.129 1.00 94.00 93 VAL A CA 1
ATOM 775 C C . VAL A 1 93 ? 11.892 -3.628 -43.189 1.00 94.00 93 VAL A C 1
ATOM 777 O O . VAL A 1 93 ? 11.936 -3.328 -44.382 1.00 94.00 93 VAL A O 1
ATOM 780 N N . ILE A 1 94 ? 11.923 -4.878 -42.746 1.00 94.12 94 ILE A N 1
ATOM 781 C CA . ILE A 1 94 ? 11.901 -6.082 -43.579 1.00 94.12 94 ILE A CA 1
ATOM 782 C C . ILE A 1 94 ? 10.823 -7.004 -43.008 1.00 94.12 94 ILE A C 1
ATOM 784 O O . ILE A 1 94 ? 10.700 -7.069 -41.788 1.00 94.12 94 ILE A O 1
ATOM 788 N N . GLY A 1 95 ? 10.094 -7.717 -43.865 1.00 93.31 95 GLY A N 1
ATOM 789 C CA . GLY A 1 95 ? 9.052 -8.664 -43.461 1.00 93.31 95 GLY A CA 1
ATOM 790 C C . GLY A 1 95 ? 7.667 -8.032 -43.339 1.00 93.31 95 GLY A C 1
ATOM 791 O O . GLY A 1 95 ? 7.516 -6.804 -43.329 1.00 93.31 95 GLY A O 1
ATOM 792 N N . ASP A 1 96 ? 6.663 -8.898 -43.242 1.00 91.81 96 ASP A N 1
ATOM 793 C CA . ASP A 1 96 ? 5.257 -8.512 -43.259 1.00 91.81 96 ASP A CA 1
ATOM 794 C C . ASP A 1 96 ? 4.689 -8.298 -41.853 1.00 91.81 96 ASP A C 1
ATOM 796 O O . ASP A 1 96 ? 5.133 -8.878 -40.857 1.00 91.81 96 ASP A O 1
ATOM 800 N N . GLU A 1 97 ? 3.704 -7.403 -41.765 1.00 91.56 97 GLU A N 1
ATOM 801 C CA . GLU A 1 97 ? 2.974 -7.165 -40.522 1.00 91.56 97 GLU A CA 1
ATOM 802 C C . GLU A 1 97 ? 1.910 -8.224 -40.319 1.00 91.56 97 GLU A C 1
ATOM 804 O O . GLU A 1 97 ? 0.976 -8.324 -41.109 1.00 91.56 97 GLU A O 1
ATOM 809 N N . ASN A 1 98 ? 1.996 -8.929 -39.201 1.00 92.38 98 ASN A N 1
ATOM 810 C CA . ASN A 1 98 ? 0.899 -9.734 -38.706 1.00 92.38 98 ASN A CA 1
ATOM 811 C C . ASN A 1 98 ? 0.918 -9.686 -37.176 1.00 92.38 98 ASN A C 1
ATOM 813 O O . ASN A 1 98 ? 1.967 -9.838 -36.563 1.00 92.38 98 ASN A O 1
ATOM 817 N N . HIS A 1 99 ? -0.220 -9.379 -36.560 1.00 92.56 99 HIS A N 1
ATOM 818 C CA . HIS A 1 99 ? -0.350 -9.250 -35.108 1.00 92.56 99 HIS A CA 1
ATOM 819 C C . HIS A 1 99 ? -1.505 -10.104 -34.575 1.00 92.56 99 HIS A C 1
ATOM 821 O O . HIS A 1 99 ? -2.279 -9.678 -33.716 1.00 92.56 99 HIS A O 1
ATOM 827 N N . GLU A 1 100 ? -1.632 -11.323 -35.087 1.00 89.69 100 GLU A N 1
ATOM 828 C CA . GLU A 1 100 ? -2.494 -12.342 -34.500 1.00 89.69 100 GLU A CA 1
ATOM 829 C C . GLU A 1 100 ? -1.945 -12.828 -33.149 1.00 89.69 100 GLU A C 1
ATOM 831 O O . GLU A 1 100 ? -0.741 -12.795 -32.886 1.00 89.69 100 GLU A O 1
ATOM 836 N N . GLY A 1 101 ? -2.845 -13.282 -32.273 1.00 87.50 101 GLY A N 1
ATOM 837 C CA . GLY A 1 101 ? -2.491 -13.822 -30.960 1.00 87.50 101 GLY A CA 1
ATOM 838 C C . GLY A 1 101 ? -2.624 -12.834 -29.789 1.00 87.50 101 GLY A C 1
ATOM 839 O O . GLY A 1 101 ? -3.368 -11.848 -29.875 1.00 87.50 101 GLY A O 1
ATOM 840 N N . PRO A 1 102 ? -1.989 -13.146 -28.641 1.00 90.25 102 PRO A N 1
ATOM 841 C CA . PRO A 1 102 ? -2.160 -12.390 -27.407 1.00 90.25 102 PRO A CA 1
ATOM 842 C C . PRO A 1 102 ? -1.493 -11.004 -27.467 1.00 90.25 102 PRO A C 1
ATOM 844 O O . PRO A 1 102 ? -0.565 -10.787 -28.246 1.00 90.25 102 PRO A O 1
ATOM 847 N N . PRO A 1 103 ? -1.943 -10.056 -26.626 1.00 90.88 103 PRO A N 1
ATOM 848 C CA . PRO A 1 103 ? -1.311 -8.749 -26.503 1.00 90.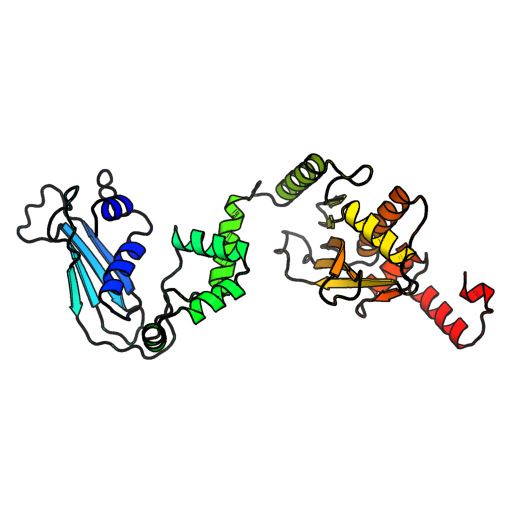88 103 PRO A CA 1
ATOM 849 C C . PRO A 1 103 ? 0.128 -8.854 -25.996 1.00 90.88 103 PRO A C 1
ATOM 851 O O . PRO A 1 103 ? 0.422 -9.642 -25.097 1.00 90.88 103 PRO A O 1
ATOM 854 N N . VAL A 1 104 ? 1.006 -8.003 -26.529 1.00 92.12 104 VAL A N 1
ATOM 855 C CA . VAL A 1 104 ? 2.423 -7.950 -26.154 1.00 92.12 104 VAL A CA 1
ATOM 856 C C . VAL A 1 104 ? 2.803 -6.527 -25.760 1.00 92.12 104 VAL A C 1
ATOM 858 O O . VAL A 1 104 ? 2.399 -5.558 -26.405 1.00 92.12 104 VAL A O 1
ATOM 861 N N . ALA A 1 105 ? 3.598 -6.384 -24.702 1.00 90.75 105 ALA A N 1
ATOM 862 C CA . ALA A 1 105 ? 4.075 -5.095 -24.215 1.00 90.75 105 ALA A CA 1
ATOM 863 C C . ALA A 1 105 ? 5.551 -5.179 -23.833 1.00 90.75 105 ALA A C 1
ATOM 865 O O . ALA A 1 105 ? 5.991 -6.153 -23.220 1.00 90.75 105 ALA A O 1
ATOM 866 N N . ARG A 1 106 ? 6.312 -4.118 -24.120 1.00 90.06 106 ARG A N 1
ATOM 867 C CA . ARG A 1 106 ? 7.685 -4.027 -23.612 1.00 90.06 106 ARG A CA 1
ATOM 868 C C . ARG A 1 106 ? 7.695 -3.961 -22.091 1.00 90.06 106 ARG A C 1
ATOM 870 O O . ARG A 1 106 ? 6.853 -3.315 -21.468 1.00 90.06 106 ARG A O 1
ATOM 877 N N . GLN A 1 107 ? 8.730 -4.548 -21.503 1.00 87.56 107 GLN A N 1
ATOM 878 C CA . GLN A 1 107 ? 8.961 -4.456 -20.070 1.00 87.56 107 GLN A CA 1
ATOM 879 C C . GLN A 1 107 ? 9.208 -3.010 -19.632 1.00 87.56 107 GLN A C 1
ATOM 881 O O . GLN A 1 107 ? 9.979 -2.263 -20.240 1.00 87.56 107 GLN A O 1
ATOM 886 N N . LEU A 1 108 ? 8.593 -2.641 -18.512 1.00 87.69 108 LEU A N 1
ATOM 887 C CA . LEU A 1 108 ? 8.777 -1.343 -17.889 1.00 87.69 108 LEU A CA 1
ATOM 888 C C . LEU A 1 108 ? 10.097 -1.320 -17.099 1.00 87.69 108 LEU A C 1
ATOM 890 O O . LEU A 1 108 ? 10.235 -1.987 -16.067 1.00 87.69 108 LEU A O 1
ATOM 894 N N . THR A 1 109 ? 11.068 -0.533 -17.570 1.00 84.50 109 THR A N 1
ATOM 895 C CA . THR A 1 109 ? 12.423 -0.488 -16.996 1.00 84.50 109 THR A CA 1
ATOM 896 C C . THR A 1 109 ? 12.895 0.935 -16.680 1.00 84.50 109 THR A C 1
ATOM 898 O O . THR A 1 109 ? 12.285 1.929 -17.083 1.00 84.50 109 THR A O 1
ATOM 901 N N . GLY A 1 110 ? 13.972 1.030 -15.890 1.00 83.44 110 GLY A N 1
ATOM 902 C CA . GLY A 1 110 ? 14.718 2.266 -15.641 1.00 83.44 110 GLY A CA 1
ATOM 903 C C . GLY A 1 110 ? 13.857 3.472 -15.247 1.00 83.44 110 GLY A C 1
ATOM 904 O O . GLY A 1 110 ? 13.021 3.401 -14.344 1.00 83.44 110 GLY A O 1
ATOM 905 N N . LYS A 1 111 ? 14.072 4.599 -15.941 1.00 85.56 111 LYS A N 1
ATOM 906 C CA . LYS A 1 111 ? 13.389 5.875 -15.669 1.00 85.56 111 LYS A CA 1
ATOM 907 C C . LYS A 1 111 ? 11.873 5.790 -15.867 1.00 85.56 111 LYS A C 1
ATOM 909 O O . LYS A 1 111 ? 11.142 6.381 -15.076 1.00 85.56 111 LYS A O 1
ATOM 914 N N . LYS A 1 112 ? 11.393 5.041 -16.868 1.00 87.19 112 LYS A N 1
ATOM 915 C CA . LYS A 1 112 ? 9.950 4.870 -17.112 1.00 87.19 112 LYS A CA 1
ATOM 916 C C . LYS A 1 112 ? 9.277 4.141 -15.950 1.00 87.19 112 LYS A C 1
ATOM 918 O O . LYS A 1 112 ? 8.242 4.597 -15.471 1.00 87.19 112 LYS A O 1
ATOM 923 N N . ARG A 1 113 ? 9.902 3.077 -15.425 1.00 90.00 113 ARG A N 1
ATOM 924 C CA . ARG A 1 113 ? 9.411 2.366 -14.227 1.00 90.00 113 ARG A CA 1
ATOM 925 C C . ARG A 1 113 ? 9.291 3.292 -13.026 1.00 90.00 113 ARG A C 1
ATOM 927 O O . ARG A 1 113 ? 8.270 3.280 -12.347 1.00 90.00 113 ARG A O 1
ATOM 934 N N . LEU A 1 114 ? 10.296 4.140 -12.814 1.00 91.12 114 LEU A N 1
ATOM 935 C CA . LEU A 1 114 ? 10.286 5.122 -11.734 1.00 91.12 114 LEU A CA 1
ATOM 936 C C . LEU A 1 114 ? 9.155 6.152 -11.892 1.00 91.12 114 LEU A C 1
ATOM 938 O O . LEU A 1 114 ? 8.454 6.444 -10.927 1.00 91.12 114 LEU A O 1
ATOM 942 N N . GLN A 1 115 ? 8.953 6.685 -13.100 1.00 91.81 115 GLN A N 1
ATOM 943 C CA . GLN A 1 115 ? 7.896 7.662 -13.390 1.00 91.81 115 GLN A CA 1
ATOM 944 C C . GLN A 1 115 ? 6.497 7.077 -13.184 1.00 91.81 115 GLN A C 1
ATOM 946 O O . GLN A 1 115 ? 5.666 7.694 -12.519 1.00 91.81 115 GLN A O 1
ATOM 951 N N . VAL A 1 116 ? 6.251 5.871 -13.703 1.00 93.00 116 VAL A N 1
ATOM 952 C CA . VAL A 1 116 ? 4.984 5.154 -13.498 1.00 93.00 116 VAL A CA 1
ATOM 953 C C . VAL A 1 116 ? 4.777 4.849 -12.015 1.00 93.00 116 VAL A C 1
ATOM 955 O O . VAL A 1 116 ? 3.690 5.082 -11.493 1.00 93.00 116 VAL A O 1
ATOM 958 N N . GLY A 1 117 ? 5.821 4.405 -11.310 1.00 94.88 117 GLY A N 1
ATOM 959 C CA . GLY A 1 117 ? 5.764 4.155 -9.872 1.00 94.88 117 GLY A CA 1
ATOM 960 C C . GLY A 1 117 ? 5.443 5.409 -9.055 1.00 94.88 117 GLY A C 1
ATOM 961 O O . GLY A 1 117 ? 4.620 5.348 -8.139 1.00 94.88 117 GLY A O 1
ATOM 962 N N . LYS A 1 118 ? 6.020 6.560 -9.419 1.00 95.12 118 LYS A N 1
ATOM 963 C CA . LYS A 1 118 ? 5.707 7.862 -8.813 1.00 95.12 118 LYS A CA 1
ATOM 964 C C . LYS A 1 118 ? 4.248 8.252 -9.043 1.00 95.12 118 LYS A C 1
ATOM 966 O O . LYS A 1 118 ? 3.560 8.605 -8.090 1.00 95.12 118 LYS A O 1
ATOM 971 N N . ALA A 1 119 ? 3.773 8.160 -10.286 1.00 94.19 119 ALA A N 1
ATOM 972 C CA . ALA A 1 119 ? 2.386 8.468 -10.628 1.00 94.19 119 ALA A CA 1
ATOM 973 C C . ALA A 1 119 ? 1.407 7.569 -9.856 1.00 94.19 119 ALA A C 1
ATOM 975 O O . ALA A 1 119 ? 0.444 8.058 -9.274 1.00 94.19 119 ALA A O 1
ATOM 976 N N . ALA A 1 120 ? 1.699 6.271 -9.773 1.00 94.00 120 ALA A N 1
ATOM 977 C CA . ALA A 1 120 ? 0.869 5.302 -9.068 1.00 94.00 120 ALA A CA 1
ATOM 978 C C . ALA A 1 120 ? 0.796 5.549 -7.555 1.00 94.00 120 ALA A C 1
ATOM 980 O O . ALA A 1 120 ? -0.268 5.377 -6.971 1.00 94.00 120 ALA A O 1
ATOM 981 N N . ASN A 1 121 ? 1.885 6.000 -6.923 1.00 91.94 121 ASN A N 1
ATOM 982 C CA . ASN A 1 121 ? 1.848 6.400 -5.510 1.00 91.94 121 ASN A CA 1
ATOM 983 C C . ASN A 1 121 ? 1.026 7.676 -5.269 1.00 91.94 121 ASN A C 1
ATOM 985 O O . ASN A 1 121 ? 0.533 7.862 -4.164 1.00 91.94 121 ASN A O 1
ATOM 989 N N . ALA A 1 122 ? 0.873 8.544 -6.273 1.00 92.56 122 ALA A N 1
ATOM 990 C CA . ALA A 1 122 ? 0.126 9.791 -6.125 1.00 92.56 122 ALA A CA 1
ATOM 991 C C . ALA A 1 122 ? -1.396 9.613 -6.259 1.00 92.56 122 ALA A C 1
ATOM 993 O O . ALA A 1 122 ? -2.143 10.318 -5.588 1.00 92.56 122 ALA A O 1
ATOM 994 N N . ILE A 1 123 ? -1.865 8.721 -7.142 1.00 91.06 123 ILE A N 1
ATOM 995 C CA . ILE A 1 123 ? -3.297 8.640 -7.496 1.00 91.06 123 ILE A CA 1
ATOM 996 C C . ILE A 1 123 ? -3.913 7.236 -7.468 1.00 91.06 123 ILE A C 1
ATOM 998 O O . ILE A 1 123 ? -5.093 7.138 -7.783 1.00 91.06 123 ILE A O 1
ATOM 1002 N N . ASP A 1 124 ? -3.165 6.197 -7.086 1.00 90.25 124 ASP A N 1
ATOM 1003 C CA . ASP A 1 124 ? -3.504 4.761 -7.158 1.00 90.25 124 ASP A CA 1
ATOM 1004 C C . ASP A 1 124 ? -3.156 4.062 -8.503 1.00 90.25 124 ASP A C 1
ATOM 1006 O O . ASP A 1 124 ? -3.433 4.605 -9.582 1.00 90.25 124 ASP A O 1
ATOM 1010 N N . PRO A 1 125 ? -2.567 2.841 -8.476 1.00 91.94 125 PRO A N 1
ATOM 1011 C CA . PRO A 1 125 ? -2.255 2.051 -9.670 1.00 91.94 125 PRO A CA 1
ATOM 1012 C C . PRO A 1 125 ? -3.419 1.823 -10.643 1.00 91.94 125 PRO A C 1
ATOM 1014 O O . PRO A 1 125 ? -3.202 1.853 -11.854 1.00 91.94 125 PRO A O 1
ATOM 1017 N N . VAL A 1 126 ? -4.639 1.596 -10.147 1.00 92.19 126 VAL A N 1
ATOM 1018 C CA . VAL A 1 126 ? -5.816 1.324 -10.987 1.00 92.19 126 VAL A CA 1
ATOM 1019 C C . VAL A 1 126 ? -6.221 2.579 -11.749 1.00 92.19 126 VAL A C 1
ATOM 1021 O O . VAL A 1 126 ? -6.509 2.505 -12.942 1.00 92.19 126 VAL A O 1
ATOM 1024 N N . LYS A 1 127 ? -6.159 3.751 -11.108 1.00 92.81 127 LYS A N 1
ATOM 1025 C CA . LYS A 1 127 ? -6.444 5.023 -11.788 1.00 92.81 127 LYS A CA 1
ATOM 1026 C C . LYS A 1 127 ? -5.382 5.360 -12.830 1.00 92.81 127 LYS A C 1
ATOM 1028 O O . LYS A 1 127 ? -5.715 5.873 -13.895 1.00 92.81 127 LYS A O 1
ATOM 1033 N N . VAL A 1 128 ? -4.106 5.061 -12.559 1.00 93.38 128 VAL A N 1
ATOM 1034 C CA . VAL A 1 128 ? -3.038 5.204 -13.568 1.00 93.38 128 VAL A CA 1
ATOM 1035 C C . VAL A 1 128 ? -3.294 4.288 -14.763 1.00 93.38 128 VAL A C 1
ATOM 1037 O O . VAL A 1 128 ? -3.157 4.735 -15.900 1.00 93.38 128 VAL A O 1
ATOM 1040 N N . PHE A 1 129 ? -3.683 3.035 -14.515 1.00 93.38 129 PHE A N 1
ATOM 1041 C CA . PHE A 1 129 ? -4.039 2.086 -15.568 1.00 93.38 129 PHE A CA 1
ATOM 1042 C C . PHE A 1 129 ? -5.190 2.609 -16.435 1.00 93.38 129 PHE A C 1
ATOM 1044 O O . PHE A 1 129 ? -5.034 2.702 -17.648 1.00 93.38 129 PHE A O 1
ATOM 1051 N N . GLN A 1 130 ? -6.302 3.018 -15.816 1.00 92.38 130 GLN A N 1
ATOM 1052 C CA . GLN A 1 130 ? -7.471 3.558 -16.522 1.00 92.38 130 GLN A CA 1
ATOM 1053 C C . GLN A 1 130 ? -7.091 4.738 -17.419 1.00 92.38 130 GLN A C 1
ATOM 1055 O O . GLN A 1 130 ? -7.332 4.689 -18.620 1.00 92.38 130 GLN A O 1
ATOM 1060 N N . ARG A 1 131 ? -6.366 5.728 -16.881 1.00 93.88 131 ARG A N 1
ATOM 1061 C CA . ARG A 1 131 ? -5.902 6.887 -17.663 1.00 93.88 131 ARG A CA 1
ATOM 1062 C C . ARG A 1 131 ? -5.025 6.495 -18.851 1.00 93.88 131 ARG A C 1
ATOM 1064 O O . ARG A 1 131 ? -5.104 7.115 -19.908 1.00 93.88 131 ARG A O 1
ATOM 1071 N N . LYS A 1 132 ? -4.158 5.493 -18.686 1.00 91.56 132 LYS A N 1
ATOM 1072 C CA . LYS A 1 132 ? -3.292 4.992 -19.765 1.00 91.56 132 LYS A CA 1
ATOM 1073 C C . LYS A 1 132 ? -4.071 4.266 -20.855 1.00 91.56 132 LYS A C 1
ATOM 1075 O O . LYS A 1 132 ? -3.666 4.341 -22.005 1.00 91.56 132 LYS A O 1
ATOM 1080 N N . VAL A 1 133 ? -5.147 3.566 -20.504 1.00 90.50 133 VAL A N 1
ATOM 1081 C CA . VAL A 1 133 ? -6.035 2.918 -21.480 1.00 90.50 133 VAL A CA 1
ATOM 1082 C C . VAL A 1 133 ? -6.880 3.965 -22.205 1.00 90.50 133 VAL A C 1
ATOM 1084 O O . VAL A 1 133 ? -6.962 3.930 -23.424 1.00 90.50 133 VAL A O 1
ATOM 1087 N N . GLU A 1 134 ? -7.438 4.935 -21.479 1.00 91.44 134 GLU A N 1
ATOM 1088 C CA . GLU A 1 134 ? -8.261 6.021 -22.034 1.00 91.44 134 GLU A CA 1
ATOM 1089 C C . GLU A 1 134 ? -7.492 6.932 -23.001 1.00 91.44 134 GLU A C 1
ATOM 1091 O O . GLU A 1 134 ? -8.074 7.473 -23.934 1.00 91.44 134 GLU A O 1
ATOM 1096 N N . SER A 1 135 ? -6.187 7.114 -22.779 1.00 91.00 135 SER A N 1
ATOM 1097 C CA . SER A 1 135 ? -5.317 7.939 -23.633 1.00 91.00 135 SER A CA 1
ATOM 1098 C C . SER A 1 135 ? -4.556 7.145 -24.700 1.00 91.00 135 SER A C 1
ATOM 1100 O O . SER A 1 135 ? -3.722 7.717 -25.406 1.00 91.00 135 SER A O 1
ATOM 1102 N N . ALA A 1 136 ? -4.795 5.837 -24.804 1.00 90.50 136 ALA A N 1
ATOM 1103 C CA . ALA A 1 136 ? -4.102 4.975 -25.750 1.00 90.50 136 ALA A CA 1
ATOM 1104 C C . ALA A 1 136 ? -4.593 5.185 -27.186 1.00 90.50 136 ALA A C 1
ATOM 1106 O O . ALA A 1 136 ? -5.775 5.410 -27.430 1.00 90.50 136 ALA A O 1
ATOM 1107 N N . ASP A 1 137 ? -3.686 5.030 -28.147 1.00 90.75 137 ASP A N 1
ATOM 1108 C CA . ASP A 1 137 ? -4.048 4.984 -29.562 1.00 90.75 137 ASP A CA 1
ATOM 1109 C C . ASP A 1 137 ? -4.735 3.645 -29.879 1.00 90.75 137 ASP A C 1
ATOM 1111 O O . ASP A 1 137 ? -4.135 2.570 -29.748 1.00 90.75 137 ASP A O 1
ATOM 1115 N N . GLU A 1 138 ? -5.997 3.711 -30.307 1.00 91.06 138 GLU A N 1
ATOM 1116 C CA . GLU A 1 138 ? -6.802 2.539 -30.648 1.00 91.06 138 GLU A CA 1
ATOM 1117 C C . GLU A 1 138 ? -6.154 1.664 -31.726 1.00 91.06 138 GLU A C 1
ATOM 1119 O O . GLU A 1 138 ? -6.264 0.439 -31.672 1.00 91.06 138 GLU A O 1
ATOM 1124 N N . GLU A 1 139 ? -5.452 2.254 -32.694 1.00 90.88 139 GLU A N 1
ATOM 1125 C CA . GLU A 1 139 ? -4.809 1.508 -33.777 1.00 90.88 139 GLU A CA 1
ATOM 1126 C C . GLU A 1 139 ? -3.599 0.709 -33.276 1.00 90.88 139 GLU A C 1
ATOM 1128 O O . GLU A 1 139 ? -3.339 -0.398 -33.757 1.00 90.88 139 GLU A O 1
ATOM 1133 N N . ILE A 1 140 ? -2.891 1.228 -32.268 1.00 90.31 140 ILE A N 1
ATOM 1134 C CA . ILE A 1 140 ? -1.792 0.521 -31.597 1.00 90.31 140 ILE A CA 1
ATOM 1135 C C . ILE A 1 140 ? -2.349 -0.643 -30.760 1.00 90.31 140 ILE A C 1
ATOM 1137 O O . ILE A 1 140 ? -1.814 -1.755 -30.811 1.00 90.31 140 ILE A O 1
ATOM 1141 N N . LEU A 1 141 ? -3.464 -0.429 -30.054 1.00 91.19 141 LEU A N 1
ATOM 1142 C CA . LEU A 1 141 ? -4.128 -1.484 -29.282 1.00 91.19 141 LEU A CA 1
ATOM 1143 C C . LEU A 1 141 ? -4.704 -2.593 -30.177 1.00 91.19 141 LEU A C 1
ATOM 1145 O O . LEU A 1 141 ? -4.551 -3.778 -29.862 1.00 91.19 141 LEU A O 1
ATOM 1149 N N . LYS A 1 142 ? -5.315 -2.235 -31.316 1.00 90.81 142 LYS A N 1
ATOM 1150 C CA . LYS A 1 142 ? -5.785 -3.197 -32.333 1.00 90.81 142 LYS A CA 1
ATOM 1151 C C . LYS A 1 142 ? -4.639 -4.037 -32.888 1.00 90.81 142 LYS A C 1
ATOM 1153 O O . LYS A 1 142 ? -4.807 -5.236 -33.085 1.00 90.81 142 LYS A O 1
ATOM 1158 N N . ALA A 1 143 ? -3.459 -3.440 -33.046 1.00 90.75 143 ALA A N 1
ATOM 1159 C CA . ALA A 1 143 ? -2.225 -4.129 -33.420 1.00 90.75 143 ALA A CA 1
ATOM 1160 C C . ALA A 1 143 ? -1.610 -4.976 -32.285 1.00 90.75 143 ALA A C 1
ATOM 1162 O O . ALA A 1 143 ? -0.468 -5.416 -32.394 1.00 90.75 143 ALA A O 1
ATOM 1163 N N . ARG A 1 144 ? -2.342 -5.209 -31.185 1.00 91.56 144 ARG A N 1
ATOM 1164 C CA . ARG A 1 144 ? -1.913 -6.010 -30.026 1.00 91.56 144 ARG A CA 1
ATOM 1165 C C . ARG A 1 144 ? -0.659 -5.482 -29.329 1.00 91.56 144 ARG A C 1
ATOM 1167 O O . ARG A 1 144 ? -0.045 -6.205 -28.545 1.00 91.56 144 ARG A O 1
ATOM 1174 N N . ASN A 1 145 ? -0.317 -4.214 -29.541 1.00 92.06 145 ASN A N 1
ATOM 1175 C CA . ASN A 1 145 ? 0.789 -3.558 -28.869 1.00 92.06 145 ASN A CA 1
ATOM 1176 C C . ASN A 1 145 ? 0.279 -2.794 -27.647 1.00 92.06 145 ASN A C 1
ATOM 1178 O O . ASN A 1 145 ? -0.346 -1.746 -27.749 1.00 92.06 145 ASN A O 1
ATOM 1182 N N . PHE A 1 146 ? 0.577 -3.317 -26.464 1.00 91.62 146 PHE A N 1
ATOM 1183 C CA . PHE A 1 146 ? 0.171 -2.723 -25.188 1.00 91.62 146 PHE A CA 1
ATOM 1184 C C . PHE A 1 146 ? 1.320 -1.937 -24.539 1.00 91.62 146 PHE A C 1
ATOM 1186 O O . PHE A 1 146 ? 1.298 -1.622 -23.348 1.00 91.62 146 PHE A O 1
ATOM 1193 N N . THR A 1 147 ? 2.352 -1.597 -25.317 1.00 88.06 147 THR A N 1
ATOM 1194 C CA . THR A 1 147 ? 3.505 -0.824 -24.853 1.00 88.06 147 THR A CA 1
ATOM 1195 C C . THR A 1 147 ? 3.096 0.613 -24.524 1.00 88.06 147 THR A C 1
ATOM 1197 O O . THR A 1 147 ? 3.086 1.488 -25.389 1.00 88.06 147 THR A O 1
ATOM 1200 N N . GLY A 1 148 ? 2.841 0.875 -23.244 1.00 85.44 148 GLY A N 1
ATOM 1201 C CA . GLY A 1 148 ? 2.363 2.165 -22.730 1.00 85.44 148 GLY A CA 1
ATOM 1202 C C . GLY A 1 148 ? 1.087 2.043 -21.894 1.00 85.44 148 GLY A C 1
ATOM 1203 O O . GLY A 1 148 ? 0.800 2.943 -21.100 1.00 85.44 148 GLY A O 1
ATOM 1204 N N . CYS A 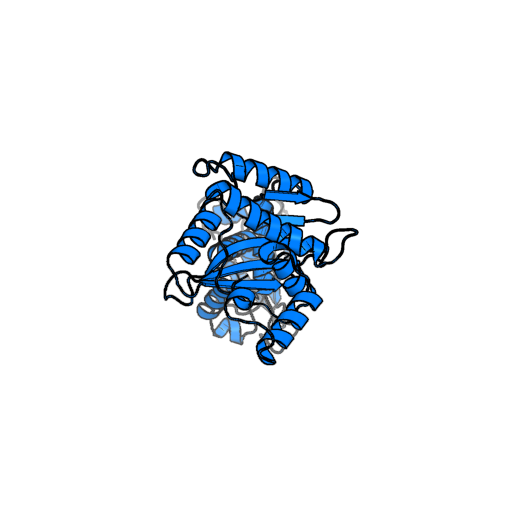1 149 ? 0.402 0.904 -22.015 1.00 89.00 149 CYS A N 1
ATOM 1205 C CA . CYS A 1 149 ? -0.801 0.521 -21.281 1.00 89.00 149 CYS A CA 1
ATOM 1206 C C . CYS A 1 149 ? -0.496 -0.709 -20.413 1.00 89.00 149 CYS A C 1
ATOM 1208 O O . CYS A 1 149 ? -1.098 -1.770 -20.573 1.00 89.00 149 CYS A O 1
ATOM 1210 N N . GLU A 1 150 ? 0.504 -0.593 -19.535 1.00 89.56 150 GLU A N 1
ATOM 1211 C CA . GLU A 1 150 ? 0.921 -1.697 -18.672 1.00 89.56 150 GLU A CA 1
ATOM 1212 C C . GLU A 1 150 ? -0.219 -2.116 -17.741 1.00 89.56 150 GLU A C 1
ATOM 1214 O O . GLU A 1 150 ? -1.018 -1.287 -17.312 1.00 89.56 150 GLU A O 1
ATOM 1219 N N . THR A 1 151 ? -0.278 -3.398 -17.381 1.00 90.25 151 THR A N 1
ATOM 1220 C CA . THR A 1 151 ? -1.336 -3.905 -16.503 1.00 90.25 151 THR A CA 1
ATOM 1221 C C . THR A 1 151 ? -1.279 -3.262 -15.115 1.00 90.25 151 THR A C 1
ATOM 1223 O O . THR A 1 151 ? -0.221 -2.836 -14.636 1.00 90.25 151 THR A O 1
ATOM 1226 N N . ALA A 1 152 ? -2.416 -3.256 -14.414 1.00 90.56 152 ALA A N 1
ATOM 1227 C CA . ALA A 1 152 ? -2.488 -2.748 -13.045 1.00 90.56 152 ALA A CA 1
ATOM 1228 C C . ALA A 1 152 ? -1.482 -3.448 -12.106 1.00 90.56 152 ALA A C 1
ATOM 1230 O O . ALA A 1 152 ? -0.955 -2.822 -11.191 1.00 90.56 152 ALA A O 1
ATOM 1231 N N . GLU A 1 153 ? -1.175 -4.725 -12.344 1.00 90.62 153 GLU A N 1
ATOM 1232 C CA . GLU A 1 153 ? -0.173 -5.483 -11.589 1.00 90.62 153 GLU A CA 1
ATOM 1233 C C . GLU A 1 153 ? 1.254 -4.969 -11.824 1.00 90.62 153 GLU A C 1
ATOM 1235 O O . GLU A 1 153 ? 1.980 -4.697 -10.866 1.00 90.62 153 GLU A O 1
ATOM 1240 N N . VAL A 1 154 ? 1.643 -4.726 -13.081 1.00 91.94 154 VAL A N 1
ATOM 1241 C CA . VAL A 1 154 ? 2.949 -4.124 -13.404 1.00 91.94 154 VAL A CA 1
ATOM 1242 C C . VAL A 1 154 ? 3.078 -2.739 -12.765 1.00 91.94 154 VAL A C 1
ATOM 1244 O O . VAL A 1 154 ? 4.121 -2.410 -12.193 1.00 91.94 154 VAL A O 1
ATOM 1247 N N . ILE A 1 155 ? 2.007 -1.943 -12.795 1.00 93.88 155 ILE A N 1
ATOM 1248 C CA . ILE A 1 155 ? 1.972 -0.617 -12.166 1.00 93.88 155 ILE A CA 1
ATOM 1249 C C . ILE A 1 155 ? 2.079 -0.730 -10.635 1.00 93.88 155 ILE A C 1
ATOM 1251 O O . ILE A 1 155 ? 2.820 0.041 -10.020 1.00 93.88 155 ILE A O 1
ATOM 1255 N N . LYS A 1 156 ? 1.417 -1.713 -10.005 1.00 92.44 156 LYS A N 1
ATOM 1256 C CA . LYS A 1 156 ? 1.556 -2.005 -8.564 1.00 92.44 156 LYS A CA 1
ATOM 1257 C C . LYS A 1 156 ? 3.002 -2.338 -8.196 1.00 92.44 156 LYS A C 1
ATOM 1259 O O . LYS A 1 156 ? 3.517 -1.790 -7.221 1.00 92.44 156 LYS A O 1
ATOM 1264 N N . HIS A 1 157 ? 3.684 -3.167 -8.986 1.00 91.81 157 HIS A N 1
ATOM 1265 C CA . HIS A 1 157 ? 5.098 -3.478 -8.764 1.00 91.81 157 HIS A CA 1
ATOM 1266 C C . HIS A 1 157 ? 6.003 -2.255 -8.939 1.00 91.81 157 HIS A C 1
ATOM 1268 O O . HIS A 1 157 ? 6.865 -2.011 -8.097 1.00 91.81 157 HIS A O 1
ATOM 1274 N N . ALA A 1 158 ? 5.779 -1.442 -9.974 1.00 93.31 158 ALA A N 1
ATOM 1275 C CA . ALA A 1 158 ? 6.517 -0.193 -10.166 1.00 93.31 158 ALA A CA 1
ATOM 1276 C C . ALA A 1 158 ? 6.307 0.782 -8.992 1.00 93.31 158 ALA A C 1
ATOM 1278 O O . ALA A 1 158 ? 7.252 1.417 -8.527 1.00 93.31 158 ALA A O 1
ATOM 1279 N N . SER A 1 159 ? 5.078 0.868 -8.475 1.00 93.88 159 SER A N 1
ATOM 1280 C CA . SER A 1 159 ? 4.734 1.656 -7.289 1.00 93.88 159 SER A CA 1
ATOM 1281 C C . SER A 1 159 ? 5.454 1.154 -6.035 1.00 93.88 159 SER A C 1
ATOM 1283 O O . SER A 1 159 ? 5.980 1.965 -5.270 1.00 93.88 159 SER A O 1
ATOM 1285 N N . ALA A 1 160 ? 5.520 -0.165 -5.841 1.00 89.69 160 ALA A N 1
ATOM 1286 C CA . ALA A 1 160 ? 6.244 -0.779 -4.733 1.00 89.69 160 ALA A CA 1
ATOM 1287 C C . ALA A 1 160 ? 7.754 -0.514 -4.812 1.00 89.69 160 ALA A C 1
ATOM 1289 O O . ALA A 1 160 ? 8.357 -0.151 -3.807 1.00 89.69 160 ALA A O 1
ATOM 1290 N N . ASP A 1 161 ? 8.358 -0.623 -5.997 1.00 90.31 161 ASP A N 1
ATOM 1291 C CA . ASP A 1 161 ? 9.778 -0.306 -6.183 1.00 90.31 161 ASP A CA 1
ATOM 1292 C C . ASP A 1 161 ? 10.075 1.176 -5.958 1.00 90.31 161 ASP A C 1
ATOM 1294 O O . ASP A 1 161 ? 11.085 1.508 -5.347 1.00 90.31 161 ASP A O 1
ATOM 1298 N N . TYR A 1 162 ? 9.182 2.072 -6.388 1.00 93.06 162 TYR A N 1
ATOM 1299 C CA . TYR A 1 162 ? 9.312 3.501 -6.101 1.00 93.06 162 TYR A CA 1
ATOM 1300 C C . TYR A 1 162 ? 9.329 3.776 -4.590 1.00 93.06 162 TYR A C 1
ATOM 1302 O O . TYR A 1 162 ? 10.123 4.589 -4.123 1.00 93.06 162 TYR A O 1
ATOM 1310 N N . ARG A 1 163 ? 8.501 3.067 -3.807 1.00 89.06 163 ARG A N 1
ATOM 1311 C CA . ARG A 1 163 ? 8.469 3.224 -2.343 1.00 89.06 163 ARG A CA 1
ATOM 1312 C C . ARG A 1 163 ? 9.767 2.809 -1.656 1.00 89.06 163 ARG A C 1
ATOM 1314 O O . ARG A 1 163 ? 10.086 3.394 -0.627 1.00 89.06 163 ARG A O 1
ATOM 1321 N N . LYS A 1 164 ? 10.542 1.885 -2.236 1.00 87.88 164 LYS A N 1
ATOM 1322 C CA . LYS A 1 164 ? 11.842 1.463 -1.680 1.00 87.88 164 LYS A CA 1
ATOM 1323 C C . LYS A 1 164 ? 12.858 2.604 -1.592 1.00 87.88 164 LYS A C 1
ATOM 1325 O O . LYS A 1 164 ? 13.777 2.532 -0.795 1.00 87.88 164 LYS A O 1
ATOM 1330 N N . ILE A 1 165 ? 12.684 3.681 -2.361 1.00 87.69 165 ILE A N 1
ATOM 1331 C CA . ILE A 1 165 ? 13.551 4.870 -2.280 1.00 87.69 165 ILE A CA 1
ATOM 1332 C C . ILE A 1 165 ? 13.393 5.589 -0.931 1.00 87.69 165 ILE A C 1
ATOM 1334 O O . ILE A 1 165 ? 14.308 6.274 -0.489 1.00 87.69 165 ILE A O 1
ATOM 1338 N N . TYR A 1 166 ? 12.244 5.418 -0.274 1.00 86.31 166 TYR A N 1
ATOM 1339 C CA . TYR A 1 166 ? 11.943 5.968 1.050 1.00 86.31 166 TYR A CA 1
ATOM 1340 C C . TYR A 1 166 ? 12.068 4.922 2.163 1.00 86.31 166 TYR A C 1
ATOM 1342 O O . TYR A 1 166 ? 11.595 5.153 3.277 1.00 86.31 166 TYR A O 1
ATOM 1350 N N . GLN A 1 167 ? 12.625 3.752 1.851 1.00 88.56 167 GLN A N 1
ATOM 1351 C CA . GLN A 1 167 ? 12.887 2.722 2.840 1.00 88.56 167 GLN A CA 1
ATOM 1352 C C . GLN A 1 167 ? 14.021 3.195 3.753 1.00 88.56 167 GLN A C 1
ATOM 1354 O O . GLN A 1 167 ? 15.073 3.611 3.270 1.00 88.56 167 GLN A O 1
ATOM 1359 N N . LEU A 1 168 ? 13.781 3.166 5.064 1.00 90.81 168 LEU A N 1
ATOM 1360 C CA . LEU A 1 168 ? 14.740 3.664 6.057 1.00 90.81 168 LEU A CA 1
ATOM 1361 C C . LEU A 1 168 ? 15.729 2.583 6.505 1.00 90.81 168 LEU A C 1
ATOM 1363 O O . LEU A 1 168 ? 16.855 2.908 6.866 1.00 90.81 168 LEU A O 1
ATOM 1367 N N . ASP A 1 169 ? 15.317 1.314 6.483 1.00 92.06 169 ASP A N 1
ATOM 1368 C CA . ASP A 1 169 ? 16.149 0.167 6.848 1.00 92.06 169 ASP A CA 1
ATOM 1369 C C . ASP A 1 169 ? 15.673 -1.092 6.098 1.00 92.06 169 ASP A C 1
ATOM 1371 O O . ASP A 1 169 ? 14.505 -1.188 5.716 1.00 92.06 169 ASP A O 1
ATOM 1375 N N . GLU A 1 170 ? 16.565 -2.052 5.848 1.00 86.88 170 GLU A N 1
ATOM 1376 C CA . GLU A 1 170 ? 16.198 -3.339 5.235 1.00 86.88 170 GLU A CA 1
ATOM 1377 C C . GLU A 1 170 ? 15.459 -4.255 6.222 1.00 86.88 170 GLU A C 1
ATOM 1379 O O . GLU A 1 170 ? 14.599 -5.042 5.814 1.00 86.88 170 GLU A O 1
ATOM 1384 N N . ASP A 1 171 ? 15.765 -4.134 7.516 1.00 88.44 171 ASP A N 1
ATOM 1385 C CA . ASP A 1 171 ? 15.070 -4.828 8.591 1.00 88.44 171 ASP A CA 1
ATOM 1386 C C . ASP A 1 171 ? 13.753 -4.108 8.915 1.00 88.44 171 ASP A C 1
ATOM 1388 O O . ASP A 1 171 ? 13.730 -2.966 9.382 1.00 88.44 171 ASP A O 1
ATOM 1392 N N . ILE A 1 172 ? 12.632 -4.806 8.707 1.00 84.62 172 ILE A N 1
ATOM 1393 C CA . ILE A 1 172 ? 11.288 -4.254 8.909 1.00 84.62 172 ILE A CA 1
ATOM 1394 C C . ILE A 1 172 ? 11.018 -3.833 10.359 1.00 84.62 172 ILE A C 1
ATOM 1396 O O . ILE A 1 172 ? 10.324 -2.845 10.586 1.00 84.62 172 ILE A O 1
ATOM 1400 N N . PHE A 1 173 ? 11.565 -4.539 11.351 1.00 88.81 173 PHE A N 1
ATOM 1401 C CA . PHE A 1 173 ? 11.372 -4.195 12.759 1.00 88.81 173 PHE A CA 1
ATOM 1402 C C . PHE A 1 173 ? 12.162 -2.937 13.110 1.00 88.81 173 PHE A C 1
ATOM 1404 O O . PHE A 1 173 ? 11.673 -2.066 13.834 1.00 88.81 173 PHE A O 1
ATOM 1411 N N . ARG A 1 174 ? 13.378 -2.807 12.569 1.00 90.88 174 ARG A N 1
ATOM 1412 C CA . ARG A 1 174 ? 14.171 -1.584 12.717 1.00 90.88 174 ARG A CA 1
ATOM 1413 C C . ARG A 1 174 ? 13.526 -0.403 12.000 1.00 90.88 174 ARG A C 1
ATOM 1415 O O . ARG A 1 174 ? 13.418 0.662 12.603 1.00 90.88 174 ARG A O 1
ATOM 1422 N N . GLU A 1 175 ? 13.022 -0.596 10.784 1.00 90.25 175 GLU A N 1
ATOM 1423 C CA . GLU A 1 175 ? 12.273 0.435 10.066 1.00 90.25 175 GLU A CA 1
ATOM 1424 C C . GLU A 1 175 ? 11.026 0.877 10.852 1.00 90.25 175 GLU A C 1
ATOM 1426 O O . GLU A 1 175 ? 10.793 2.078 10.992 1.00 90.25 175 GLU A O 1
ATOM 1431 N N . CYS A 1 176 ? 10.256 -0.059 11.422 1.00 90.19 176 CYS A N 1
ATOM 1432 C CA . CYS A 1 176 ? 9.103 0.259 12.269 1.00 90.19 176 CYS A CA 1
ATOM 1433 C C . CYS A 1 176 ? 9.486 1.122 13.479 1.00 90.19 176 CYS A C 1
ATOM 1435 O O . CYS A 1 176 ? 8.799 2.108 13.737 1.00 90.19 176 CYS A O 1
ATOM 1437 N N . ARG A 1 177 ? 10.594 0.813 14.170 1.00 92.81 177 ARG A N 1
ATOM 1438 C CA . ARG A 1 177 ? 11.101 1.634 15.289 1.00 92.81 177 ARG A CA 1
ATOM 1439 C C . ARG A 1 177 ? 11.476 3.043 14.862 1.00 92.81 177 ARG A C 1
ATOM 1441 O O . ARG A 1 177 ? 11.098 4.003 15.524 1.00 92.81 177 ARG A O 1
ATOM 1448 N N . ILE A 1 178 ? 12.211 3.169 13.758 1.00 94.31 178 ILE A N 1
ATOM 1449 C CA . ILE A 1 178 ? 12.624 4.479 13.245 1.00 94.31 178 ILE A CA 1
ATOM 1450 C C . ILE A 1 178 ? 11.380 5.300 12.888 1.00 94.31 178 ILE A C 1
ATOM 1452 O O . ILE A 1 178 ? 11.278 6.462 13.269 1.00 94.31 178 ILE A O 1
ATOM 1456 N N . ARG A 1 179 ? 10.401 4.693 12.204 1.00 92.75 179 ARG A N 1
ATOM 1457 C CA . ARG A 1 179 ? 9.137 5.361 11.864 1.00 92.75 179 ARG A CA 1
ATOM 1458 C C . ARG A 1 179 ? 8.339 5.756 13.100 1.00 92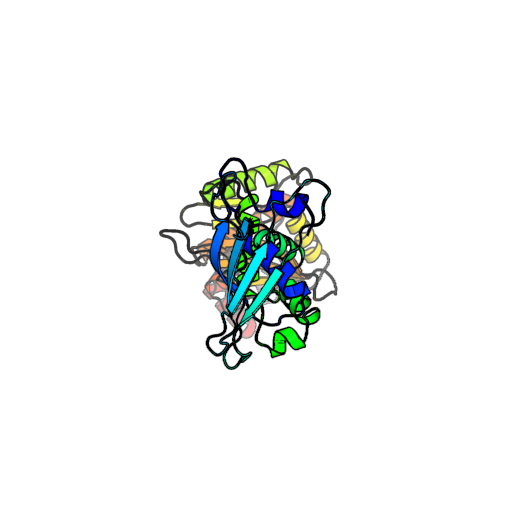.75 179 ARG A C 1
ATOM 1460 O O . ARG A 1 179 ? 7.800 6.854 13.108 1.00 92.75 179 ARG A O 1
ATOM 1467 N N . GLN A 1 180 ? 8.260 4.893 14.112 1.00 95.06 180 GLN A N 1
ATOM 1468 C CA . GLN A 1 180 ? 7.610 5.216 15.381 1.00 95.06 180 GLN A CA 1
ATOM 1469 C C . GLN A 1 180 ? 8.230 6.474 15.993 1.00 95.06 180 GLN A C 1
ATOM 1471 O O . GLN A 1 180 ? 7.510 7.433 16.244 1.00 95.06 180 GLN A O 1
ATOM 1476 N N . HIS A 1 181 ? 9.556 6.501 16.131 1.00 95.12 181 HIS A N 1
ATOM 1477 C CA . HIS A 1 181 ? 10.260 7.632 16.724 1.00 95.12 181 HIS A CA 1
ATOM 1478 C C . HIS A 1 181 ? 10.059 8.929 15.930 1.00 95.12 181 HIS A C 1
ATOM 1480 O O . HIS A 1 181 ? 9.702 9.950 16.502 1.00 95.12 181 HIS A O 1
ATOM 1486 N N . ILE A 1 182 ? 10.181 8.877 14.597 1.00 95.38 182 ILE A N 1
ATOM 1487 C CA . ILE A 1 182 ? 9.915 10.041 13.737 1.00 95.38 182 ILE A CA 1
ATOM 1488 C C . ILE A 1 182 ? 8.482 10.549 13.936 1.00 95.38 182 ILE A C 1
ATOM 1490 O O . ILE A 1 182 ? 8.267 11.753 14.015 1.00 95.38 182 ILE A O 1
ATOM 1494 N N . LEU A 1 183 ? 7.494 9.649 14.001 1.00 95.44 183 LEU A N 1
ATOM 1495 C CA . LEU A 1 183 ? 6.089 10.024 14.185 1.00 95.44 183 LEU A CA 1
ATOM 1496 C C . LEU A 1 183 ? 5.831 10.653 15.560 1.00 95.44 183 LEU A C 1
ATOM 1498 O O . LEU A 1 183 ? 4.994 11.542 15.652 1.00 95.44 183 LEU A O 1
ATOM 1502 N N . GLU A 1 184 ? 6.537 10.213 16.599 1.00 95.69 184 GLU A N 1
ATOM 1503 C CA . GLU A 1 184 ? 6.494 10.822 17.933 1.00 95.69 184 GLU A CA 1
ATOM 1504 C C . GLU A 1 184 ? 7.152 12.212 17.950 1.00 95.69 184 GLU A C 1
ATOM 1506 O O . GLU A 1 184 ? 6.625 13.126 18.580 1.00 95.69 184 GLU A O 1
ATOM 1511 N N . GLU A 1 185 ? 8.274 12.396 17.246 1.00 95.12 185 GLU A N 1
ATOM 1512 C CA . GLU A 1 185 ? 9.001 13.673 17.196 1.00 95.12 185 GLU A CA 1
ATOM 1513 C C . GLU A 1 185 ? 8.258 14.760 16.412 1.00 95.12 185 GLU A C 1
ATOM 1515 O O . GLU A 1 185 ? 8.260 15.925 16.814 1.00 95.12 185 GLU A O 1
ATOM 1520 N N . ILE A 1 186 ? 7.626 14.403 15.288 1.00 95.94 186 ILE A N 1
ATOM 1521 C CA . ILE A 1 186 ? 6.882 15.372 14.468 1.00 95.94 186 ILE A CA 1
ATOM 1522 C C . ILE A 1 186 ? 5.500 15.698 15.045 1.00 95.94 186 ILE A C 1
ATOM 1524 O O . ILE A 1 186 ? 4.884 16.680 14.625 1.00 95.94 186 ILE A O 1
ATOM 1528 N N . ASP A 1 187 ? 4.996 14.882 15.974 1.00 95.75 187 ASP A N 1
ATOM 1529 C CA . ASP A 1 187 ? 3.737 15.141 16.661 1.00 95.75 187 ASP A CA 1
ATOM 1530 C C . ASP A 1 187 ? 3.934 16.169 17.779 1.00 95.75 187 ASP A C 1
ATOM 1532 O O . ASP A 1 187 ? 4.194 15.864 18.945 1.00 95.75 187 ASP A O 1
ATOM 1536 N N . VAL A 1 188 ? 3.807 17.429 17.378 1.00 93.81 188 VAL A N 1
ATOM 1537 C CA . VAL A 1 188 ? 3.872 18.593 18.266 1.00 93.81 188 VAL A CA 1
ATOM 1538 C C . VAL A 1 188 ? 2.512 18.968 18.857 1.00 93.81 188 VAL A C 1
ATOM 1540 O O . VAL A 1 188 ? 2.432 19.926 19.620 1.00 93.81 188 VAL A O 1
ATOM 1543 N N . THR A 1 189 ? 1.444 18.266 18.466 1.00 93.75 189 THR A N 1
ATOM 1544 C CA . THR A 1 189 ? 0.062 18.621 18.817 1.00 93.75 189 THR A CA 1
ATOM 1545 C C . THR A 1 189 ? -0.523 17.764 19.924 1.00 93.75 189 THR A C 1
ATOM 1547 O O . THR A 1 189 ? -1.344 18.270 20.680 1.00 93.75 189 THR A O 1
ATOM 1550 N N . SER A 1 190 ? -0.128 16.494 20.010 1.00 95.69 190 SER A N 1
ATOM 1551 C CA . SER A 1 190 ? -0.620 15.586 21.044 1.00 95.69 190 SER A CA 1
ATOM 1552 C C . SER A 1 190 ? 0.136 15.789 22.357 1.00 95.69 190 SER A C 1
ATOM 1554 O O . SER A 1 190 ? 1.368 15.916 22.370 1.00 95.69 190 SER A O 1
ATOM 1556 N N . GLU A 1 191 ? -0.594 15.783 23.468 1.00 93.38 191 GLU A N 1
ATOM 1557 C CA . GLU A 1 191 ? -0.031 16.002 24.806 1.00 93.38 191 GLU A CA 1
ATOM 1558 C C . GLU A 1 191 ? 0.242 14.678 25.532 1.00 93.38 191 GLU A C 1
ATOM 1560 O O . GLU A 1 191 ? 1.333 14.474 26.066 1.00 93.38 191 GLU A O 1
ATOM 1565 N N . GLU A 1 192 ? -0.715 13.754 25.488 1.00 95.00 192 GLU A N 1
ATOM 1566 C CA . GLU A 1 192 ? -0.728 12.513 26.268 1.00 95.00 192 GLU A CA 1
ATOM 1567 C C . GLU A 1 192 ? -0.412 11.280 25.410 1.00 95.00 192 GLU A C 1
ATOM 1569 O O . GLU A 1 192 ? 0.193 10.318 25.886 1.00 95.00 192 GLU A O 1
ATOM 1574 N N . ILE A 1 193 ? -0.825 11.282 24.136 1.00 95.69 193 ILE A N 1
ATOM 1575 C CA . ILE A 1 193 ? -0.676 10.141 23.219 1.00 95.69 193 ILE A CA 1
ATOM 1576 C C . ILE A 1 193 ? 0.086 10.589 21.976 1.00 95.69 193 ILE A C 1
ATOM 1578 O O . ILE A 1 193 ? -0.503 10.921 20.946 1.00 95.69 193 ILE A O 1
ATOM 1582 N N . LYS A 1 194 ? 1.416 10.594 22.077 1.00 95.62 194 LYS A N 1
ATOM 1583 C CA . LYS A 1 194 ? 2.290 11.059 20.998 1.00 95.62 194 LYS A CA 1
ATOM 1584 C C . LYS A 1 194 ? 2.423 10.059 19.857 1.00 95.62 194 LYS A C 1
ATOM 1586 O O . LYS A 1 194 ? 2.545 8.850 20.061 1.00 95.62 194 LYS A O 1
ATOM 1591 N N . GLY A 1 195 ? 2.459 10.593 18.642 1.00 95.62 195 GLY A N 1
ATOM 1592 C CA . GLY A 1 195 ? 2.692 9.830 17.427 1.00 95.62 195 GLY A CA 1
ATOM 1593 C C . GLY A 1 195 ? 1.520 8.921 17.061 1.00 95.62 195 GLY A C 1
ATOM 1594 O O . GLY A 1 195 ? 0.370 9.132 17.445 1.00 95.62 195 GLY A O 1
ATOM 1595 N N . TYR A 1 196 ? 1.809 7.899 16.253 1.00 96.25 196 TYR A N 1
ATOM 1596 C CA . TYR A 1 196 ? 0.779 6.998 15.720 1.00 96.25 196 TYR A CA 1
ATOM 1597 C C . TYR A 1 196 ? 1.006 5.525 16.065 1.00 96.25 196 TYR A C 1
ATOM 1599 O O . TYR A 1 196 ? 0.045 4.768 16.162 1.00 96.25 196 TYR A O 1
ATOM 1607 N N . VAL A 1 197 ? 2.254 5.091 16.253 1.00 96.50 197 VAL A N 1
ATOM 1608 C CA . VAL A 1 197 ? 2.577 3.706 16.620 1.00 96.50 197 VAL A CA 1
ATOM 1609 C C . VAL A 1 197 ? 2.671 3.627 18.141 1.00 96.50 197 VAL A C 1
ATOM 1611 O O . VAL A 1 197 ? 3.670 4.040 18.707 1.00 96.50 197 VAL A O 1
ATOM 1614 N N . GLN A 1 198 ? 1.638 3.099 18.797 1.00 95.56 198 GLN A N 1
ATOM 1615 C CA . GLN A 1 198 ? 1.536 3.095 20.264 1.00 95.56 198 GLN A CA 1
ATOM 1616 C C . GLN A 1 198 ? 2.084 1.823 20.910 1.00 95.56 198 GLN A C 1
ATOM 1618 O O . GLN A 1 198 ? 2.517 1.819 22.058 1.00 95.56 198 GLN A O 1
ATOM 1623 N N . VAL A 1 199 ? 2.038 0.708 20.184 1.00 95.94 199 VAL A N 1
ATOM 1624 C CA . VAL A 1 199 ? 2.591 -0.569 20.641 1.00 95.94 199 VAL A CA 1
ATOM 1625 C C . VAL A 1 199 ? 3.328 -1.203 19.484 1.00 95.94 199 VAL A C 1
ATOM 1627 O O . VAL A 1 199 ? 2.778 -1.298 18.388 1.00 95.94 199 VAL A O 1
ATOM 1630 N N . MET A 1 200 ? 4.531 -1.698 19.757 1.00 94.00 200 MET A N 1
ATOM 1631 C CA . MET A 1 200 ? 5.276 -2.567 18.862 1.00 94.00 200 MET A CA 1
ATOM 1632 C C . MET A 1 200 ? 5.816 -3.758 19.652 1.00 94.00 200 MET A C 1
ATOM 1634 O O . MET A 1 200 ? 6.471 -3.585 20.677 1.00 94.00 200 MET A O 1
ATOM 1638 N N . ALA A 1 201 ? 5.577 -4.971 19.162 1.00 92.94 201 ALA A N 1
ATOM 1639 C CA . ALA A 1 201 ? 6.304 -6.151 19.619 1.00 92.94 201 ALA A CA 1
ATOM 1640 C C . ALA A 1 201 ? 6.770 -6.968 18.419 1.00 92.94 201 ALA A C 1
ATOM 1642 O O . ALA A 1 201 ? 6.118 -6.966 17.378 1.00 92.94 201 ALA A O 1
ATOM 1643 N N . GLU A 1 202 ? 7.892 -7.670 18.566 1.00 90.00 202 GLU A N 1
ATOM 1644 C CA . GLU A 1 202 ? 8.483 -8.459 17.480 1.00 90.00 202 GLU A CA 1
ATOM 1645 C C . GLU A 1 202 ? 7.995 -9.912 17.474 1.00 90.00 202 GLU A C 1
ATOM 1647 O O . GLU A 1 202 ? 7.890 -10.513 16.405 1.00 90.00 202 GLU A O 1
ATOM 1652 N N . LYS A 1 203 ? 7.681 -10.497 18.641 1.00 89.94 203 LYS A N 1
ATOM 1653 C CA . LYS A 1 203 ? 7.322 -11.919 18.756 1.00 89.94 203 LYS A CA 1
ATOM 1654 C C . LYS A 1 203 ? 6.287 -12.187 19.868 1.00 89.94 203 LYS A C 1
ATOM 1656 O O . LYS A 1 203 ? 6.659 -12.189 21.039 1.00 89.94 203 LYS A O 1
ATOM 1661 N N . PRO A 1 204 ? 5.019 -12.484 19.521 1.00 91.38 204 PRO A N 1
ATOM 1662 C CA . PRO A 1 204 ? 4.445 -12.371 18.175 1.00 91.38 204 PRO A CA 1
ATOM 1663 C C . PRO A 1 204 ? 4.490 -10.919 17.676 1.00 91.38 204 PRO A C 1
ATOM 1665 O O . PRO A 1 204 ? 4.363 -9.992 18.478 1.00 91.38 204 PRO A O 1
ATOM 1668 N N . PHE A 1 205 ? 4.667 -10.722 16.366 1.00 91.62 205 PHE A N 1
ATOM 1669 C CA . PHE A 1 205 ? 4.665 -9.382 15.798 1.00 91.62 205 PHE A CA 1
ATOM 1670 C C . PHE A 1 205 ? 3.306 -8.721 15.977 1.00 91.62 205 PHE A C 1
ATOM 1672 O O . PHE A 1 205 ? 2.265 -9.279 15.609 1.00 91.62 205 PHE A O 1
ATOM 1679 N N . ARG A 1 206 ? 3.327 -7.512 16.528 1.00 93.19 206 ARG A N 1
ATOM 1680 C CA . ARG A 1 206 ? 2.142 -6.674 16.636 1.00 93.19 206 ARG A CA 1
ATOM 1681 C C . ARG A 1 206 ? 2.483 -5.207 16.525 1.00 93.19 206 ARG A C 1
ATOM 1683 O O . ARG A 1 206 ? 3.505 -4.766 17.046 1.00 93.19 206 ARG A O 1
ATOM 1690 N N . LEU A 1 207 ? 1.568 -4.471 15.917 1.00 95.31 207 LEU A N 1
ATOM 1691 C CA . LEU A 1 207 ? 1.527 -3.020 15.933 1.00 95.31 207 LEU A CA 1
ATOM 1692 C C . LEU A 1 207 ? 0.140 -2.577 16.375 1.00 95.31 207 LEU A C 1
ATOM 1694 O O . LEU A 1 207 ? -0.837 -3.064 15.812 1.00 95.31 207 LEU A O 1
ATOM 1698 N N . HIS A 1 208 ? 0.045 -1.663 17.338 1.00 97.19 208 HIS A N 1
ATOM 1699 C CA . HIS A 1 208 ? -1.193 -0.931 17.619 1.00 97.19 208 HIS A CA 1
ATOM 1700 C C . HIS A 1 208 ? -1.007 0.508 17.162 1.00 97.19 208 HIS A C 1
ATOM 1702 O O . HIS A 1 208 ? -0.031 1.161 17.531 1.00 97.19 208 HIS A O 1
ATOM 1708 N N . LEU A 1 209 ? -1.933 0.975 16.339 1.00 96.94 209 LEU A N 1
ATOM 1709 C CA . LEU A 1 209 ? -1.836 2.225 15.612 1.00 96.94 209 LEU A CA 1
ATOM 1710 C C . LEU A 1 209 ? -3.020 3.116 15.986 1.00 96.94 209 LEU A C 1
ATOM 1712 O O . LEU A 1 209 ? -4.162 2.795 15.660 1.00 96.94 209 LEU A O 1
ATOM 1716 N N . THR A 1 210 ? -2.754 4.212 16.681 1.00 97.00 210 THR A N 1
ATOM 1717 C CA . THR A 1 210 ? -3.750 5.227 17.040 1.00 97.00 210 THR A CA 1
ATOM 1718 C C . THR A 1 210 ? -3.038 6.533 17.365 1.00 97.00 210 THR A C 1
ATOM 1720 O O . THR A 1 210 ? -1.886 6.518 17.799 1.00 97.00 210 THR A O 1
ATOM 1723 N N . SER A 1 211 ? -3.724 7.655 17.181 1.00 96.56 211 SER A N 1
ATOM 1724 C CA . SER A 1 211 ? -3.252 8.975 17.606 1.00 96.56 211 SER A CA 1
ATOM 1725 C C . SER A 1 211 ? -4.236 9.648 18.560 1.00 96.56 211 SER A C 1
ATOM 1727 O O . SER A 1 211 ? -5.416 9.285 18.619 1.00 96.56 211 SER A O 1
ATOM 1729 N N . GLU A 1 212 ? -3.767 10.653 19.297 1.00 97.25 212 GLU A N 1
ATOM 1730 C CA . GLU A 1 212 ? -4.613 11.447 20.192 1.00 97.25 212 GLU A CA 1
ATOM 1731 C C . GLU A 1 212 ? -5.824 12.079 19.481 1.00 97.25 212 GLU A C 1
ATOM 1733 O O . GLU A 1 212 ? -6.950 11.902 19.964 1.00 97.25 212 GLU A O 1
ATOM 1738 N N . PRO A 1 213 ? -5.676 12.716 18.296 1.00 95.56 213 PRO A N 1
ATOM 1739 C CA . PRO A 1 213 ? -6.814 13.317 17.605 1.00 95.56 213 PRO A CA 1
ATOM 1740 C C . PRO A 1 213 ? -7.896 12.301 17.219 1.00 95.56 213 PRO A C 1
ATOM 1742 O O . PRO A 1 213 ? -9.081 12.634 17.239 1.00 95.56 213 PRO A O 1
ATOM 1745 N N . GLN A 1 214 ? -7.518 11.056 16.900 1.00 95.69 214 GLN A N 1
ATOM 1746 C CA . GLN A 1 214 ? -8.476 9.987 16.588 1.00 95.69 214 GLN A CA 1
ATOM 1747 C C . GLN A 1 214 ? -9.328 9.634 17.807 1.00 95.69 214 GLN A C 1
ATOM 1749 O O . GLN A 1 214 ? -10.553 9.529 17.703 1.00 95.69 214 GLN A O 1
ATOM 1754 N N . ILE A 1 215 ? -8.697 9.516 18.977 1.00 96.50 215 ILE A N 1
ATOM 1755 C CA . ILE A 1 215 ? -9.393 9.197 20.224 1.00 96.50 215 ILE A CA 1
ATOM 1756 C C . ILE A 1 215 ? -10.281 10.362 20.663 1.00 96.50 215 ILE A C 1
ATOM 1758 O O . ILE A 1 215 ? -11.445 10.141 21.001 1.00 96.50 215 ILE A O 1
ATOM 1762 N N . LEU A 1 216 ? -9.787 11.603 20.607 1.00 95.81 216 LEU A N 1
ATOM 1763 C CA . LEU A 1 216 ? -10.592 12.789 20.922 1.00 95.81 216 LEU A CA 1
ATOM 1764 C C . LEU A 1 216 ? -11.816 12.901 20.009 1.00 95.81 216 LEU A C 1
ATOM 1766 O O . LEU A 1 216 ? -12.920 13.185 20.484 1.00 95.81 216 LEU A O 1
ATOM 1770 N N . ARG A 1 217 ? -11.644 12.626 18.710 1.00 94.44 217 ARG A N 1
ATOM 1771 C CA . ARG A 1 217 ? -12.747 12.627 17.745 1.00 94.44 217 ARG A CA 1
ATOM 1772 C C . ARG A 1 217 ? -13.772 11.544 18.060 1.00 94.44 217 ARG A C 1
ATOM 1774 O O . ARG A 1 217 ? -14.965 11.833 18.074 1.00 94.44 217 ARG A O 1
ATOM 1781 N N . TYR A 1 218 ? -13.321 10.333 18.376 1.00 95.75 218 TYR A N 1
ATOM 1782 C CA . TYR A 1 218 ? -14.195 9.242 18.803 1.00 95.75 218 TYR A CA 1
ATOM 1783 C C . TYR A 1 218 ? -14.977 9.580 20.079 1.00 95.75 218 TYR A C 1
ATOM 1785 O O . TYR A 1 218 ? -16.175 9.300 20.161 1.00 95.75 218 TYR A O 1
ATOM 1793 N N . VAL A 1 219 ? -14.328 10.201 21.069 1.00 95.25 219 VAL A N 1
ATOM 1794 C CA . VAL A 1 219 ? -15.011 10.619 22.298 1.00 95.25 219 VAL A CA 1
ATOM 1795 C C . VAL A 1 219 ? -16.106 11.623 21.969 1.00 95.25 219 VAL A C 1
ATOM 1797 O O . VAL A 1 219 ? -17.249 11.426 22.376 1.00 95.25 219 VAL A O 1
ATOM 1800 N N . SER A 1 220 ? -15.773 12.665 21.203 1.00 93.81 220 SER A N 1
ATOM 1801 C CA . SER A 1 220 ? -16.746 13.674 20.788 1.00 93.81 220 SER A CA 1
ATOM 1802 C C . SER A 1 220 ? -17.918 13.042 20.033 1.00 93.81 220 SER A C 1
ATOM 1804 O O . SER A 1 220 ? -19.070 13.361 20.314 1.00 93.81 220 SER A O 1
ATOM 1806 N N . TYR A 1 221 ? -17.637 12.093 19.138 1.00 93.56 221 TYR A N 1
ATOM 1807 C CA . TYR A 1 221 ? -18.655 11.330 18.426 1.00 93.56 221 TYR A CA 1
ATOM 1808 C C . TYR A 1 221 ? -19.593 10.577 19.381 1.00 93.56 221 TYR A C 1
ATOM 1810 O O . TYR A 1 221 ? -20.811 10.678 19.242 1.00 93.56 221 TYR A O 1
ATOM 1818 N N . CYS A 1 222 ? -19.059 9.862 20.371 1.00 93.44 222 CYS A N 1
ATOM 1819 C CA . CYS A 1 222 ? -19.877 9.098 21.315 1.00 93.44 222 CYS A CA 1
ATOM 1820 C C . CYS A 1 222 ? -20.689 9.983 22.269 1.00 93.44 222 CYS A C 1
ATOM 1822 O O . CYS A 1 222 ? -21.791 9.604 22.650 1.00 93.44 222 CYS A O 1
ATOM 1824 N N . GLU A 1 223 ? -20.161 11.143 22.665 1.00 91.50 223 GLU A N 1
ATOM 1825 C CA . GLU A 1 223 ? -20.853 12.072 23.569 1.00 91.50 223 GLU A CA 1
ATOM 1826 C C . GLU A 1 223 ? -21.955 12.870 22.853 1.00 91.50 223 GLU A C 1
ATOM 1828 O O . GLU A 1 223 ? -22.991 13.153 23.452 1.00 91.50 223 GLU A O 1
ATOM 1833 N N . ASN A 1 224 ? -21.766 13.187 21.568 1.00 90.25 224 ASN A N 1
ATOM 1834 C CA . ASN A 1 224 ? -22.698 14.014 20.796 1.00 90.25 224 ASN A CA 1
ATOM 1835 C C . ASN A 1 224 ? -23.791 13.218 20.067 1.00 90.25 224 ASN A C 1
ATOM 1837 O O . ASN A 1 224 ? -24.750 13.813 19.579 1.00 90.25 224 ASN A O 1
ATOM 1841 N N . ASN A 1 225 ? -23.673 11.890 19.976 1.00 87.12 225 ASN A N 1
ATOM 1842 C CA . ASN A 1 225 ? -24.627 11.048 19.255 1.00 87.12 225 ASN A CA 1
ATOM 1843 C C . ASN A 1 225 ? -25.282 10.031 20.190 1.00 87.12 225 ASN A C 1
ATOM 1845 O O . ASN A 1 225 ? -24.611 9.182 20.772 1.00 87.12 225 ASN A O 1
ATOM 1849 N N . SER A 1 226 ? -26.617 10.044 20.260 1.00 83.94 226 SER A N 1
ATOM 1850 C CA . SER A 1 226 ? -27.382 9.064 21.049 1.00 83.94 226 SER A CA 1
ATOM 1851 C C . SER A 1 226 ? -27.183 7.619 20.569 1.00 83.94 226 SER A C 1
ATOM 1853 O O . SER A 1 226 ? -27.286 6.676 21.355 1.00 83.94 226 SER A O 1
ATOM 1855 N N . TYR A 1 227 ? -26.873 7.442 19.281 1.00 87.19 227 TYR A N 1
ATOM 1856 C CA . TYR A 1 227 ? -26.632 6.149 18.646 1.00 87.19 227 TYR A CA 1
ATOM 1857 C C . TYR A 1 227 ? -25.258 6.145 17.976 1.00 87.19 227 TYR A C 1
ATOM 1859 O O . TYR A 1 227 ? -25.125 6.400 16.781 1.00 87.19 227 TYR A O 1
ATOM 1867 N N . SER A 1 228 ? -24.222 5.896 18.775 1.00 92.12 228 SER A N 1
ATOM 1868 C CA . SER A 1 228 ? -22.847 5.779 18.293 1.00 92.12 228 SER A CA 1
ATOM 1869 C C . SER A 1 228 ? -22.502 4.325 17.960 1.00 92.12 228 SER A C 1
ATOM 1871 O O . SER A 1 228 ? -22.851 3.399 18.695 1.00 92.12 228 SER A O 1
ATOM 1873 N N . HIS A 1 229 ? -21.812 4.115 16.840 1.00 93.38 229 HIS A N 1
ATOM 1874 C CA . HIS A 1 229 ? -21.445 2.794 16.333 1.00 93.38 229 HIS A CA 1
ATOM 1875 C C . HIS A 1 229 ? -19.954 2.737 15.997 1.00 93.38 229 HIS A C 1
ATOM 1877 O O . HIS A 1 229 ? -19.431 3.632 15.332 1.00 93.38 229 HIS A O 1
ATOM 1883 N N . VAL A 1 230 ? -19.287 1.656 16.403 1.00 95.44 230 VAL A N 1
ATOM 1884 C CA . VAL A 1 230 ? -17.916 1.334 15.980 1.00 95.44 230 VAL A CA 1
ATOM 1885 C C . VAL A 1 230 ? -17.932 0.022 15.216 1.00 95.44 230 VAL A C 1
ATOM 1887 O O . VAL A 1 230 ? -18.379 -0.995 15.739 1.00 95.44 230 VAL A O 1
ATOM 1890 N N . TYR A 1 231 ? -17.426 0.044 13.990 1.00 95.06 231 TYR A N 1
ATOM 1891 C CA . TYR A 1 231 ? -17.240 -1.135 13.159 1.00 95.06 231 TYR A CA 1
ATOM 1892 C C . TYR A 1 231 ? -15.842 -1.695 13.398 1.00 95.06 231 TYR A C 1
ATOM 1894 O O . TYR A 1 231 ? -14.869 -0.940 13.401 1.00 95.06 231 TYR A O 1
ATOM 1902 N N . ILE A 1 232 ? -15.746 -3.004 13.605 1.00 95.56 232 ILE A N 1
ATOM 1903 C CA . ILE A 1 232 ? -14.482 -3.715 13.759 1.00 95.56 232 ILE A CA 1
ATOM 1904 C C . ILE A 1 232 ? -14.423 -4.806 12.704 1.00 95.56 232 ILE A C 1
ATOM 1906 O O . ILE A 1 232 ? -15.294 -5.671 12.653 1.00 95.56 232 ILE A O 1
ATOM 1910 N N . ASP A 1 233 ? -13.378 -4.755 11.891 1.00 93.06 233 ASP A N 1
ATOM 1911 C CA . ASP A 1 233 ? -13.119 -5.734 10.843 1.00 93.06 233 ASP A CA 1
ATOM 1912 C C . ASP A 1 233 ? -11.638 -6.132 10.828 1.00 93.06 233 ASP A C 1
ATOM 1914 O O . ASP A 1 233 ? -10.779 -5.406 11.341 1.00 93.06 233 ASP A O 1
ATOM 1918 N N . ALA A 1 234 ? -11.345 -7.301 10.264 1.00 91.88 234 ALA A N 1
ATOM 1919 C CA . ALA A 1 234 ? -10.001 -7.812 10.074 1.00 91.88 234 ALA A CA 1
ATOM 1920 C C . ALA A 1 234 ? -9.810 -8.283 8.633 1.00 91.88 234 ALA A C 1
ATOM 1922 O O . ALA A 1 234 ? -10.470 -9.210 8.171 1.00 91.88 234 ALA A O 1
ATOM 1923 N N . THR A 1 235 ? -8.829 -7.707 7.944 1.00 88.00 235 THR A N 1
ATOM 1924 C CA . THR A 1 235 ? -8.505 -8.074 6.565 1.00 88.00 235 THR A CA 1
ATOM 1925 C C . THR A 1 235 ? -7.105 -8.667 6.448 1.00 88.00 235 THR A C 1
ATOM 1927 O O . THR A 1 235 ? -6.151 -8.251 7.118 1.00 88.00 235 THR A O 1
ATOM 1930 N N . GLY A 1 236 ? -6.985 -9.689 5.603 1.00 77.00 236 GLY A N 1
ATOM 1931 C CA . GLY A 1 236 ? -5.714 -10.322 5.266 1.00 77.00 236 GLY A CA 1
ATOM 1932 C C . GLY A 1 236 ? -5.015 -9.654 4.087 1.00 77.00 236 GLY A C 1
ATOM 1933 O O . GLY A 1 236 ? -5.552 -8.771 3.428 1.00 77.00 236 GLY A O 1
ATOM 1934 N N . SER A 1 237 ? -3.800 -10.118 3.788 1.00 64.00 237 SER A N 1
ATOM 1935 C CA . SER A 1 237 ? -3.068 -9.790 2.549 1.00 64.00 237 SER A CA 1
ATOM 1936 C C . SER A 1 237 ? -2.465 -8.382 2.450 1.00 64.00 237 SER A C 1
ATOM 1938 O O . SER A 1 237 ? -1.948 -8.021 1.395 1.00 64.00 237 SER A O 1
ATOM 1940 N N . ILE A 1 238 ? -2.469 -7.596 3.532 1.00 66.94 238 ILE A N 1
ATOM 1941 C CA . ILE A 1 238 ? -1.865 -6.249 3.536 1.00 66.94 238 ILE A CA 1
ATOM 1942 C C . ILE A 1 238 ? -0.352 -6.296 3.789 1.00 66.94 238 ILE A C 1
ATOM 1944 O O . ILE A 1 238 ? 0.395 -5.470 3.265 1.00 66.94 238 ILE A O 1
ATOM 1948 N N . VAL A 1 239 ? 0.122 -7.283 4.553 1.00 71.12 239 VAL A N 1
ATOM 1949 C CA . VAL A 1 239 ? 1.533 -7.406 4.937 1.00 71.12 239 VAL A CA 1
ATOM 1950 C C . VAL A 1 239 ? 2.104 -8.709 4.389 1.00 71.12 239 VAL A C 1
ATOM 1952 O O . VAL A 1 239 ? 1.470 -9.763 4.457 1.00 71.12 239 VAL A O 1
ATOM 1955 N N . LYS A 1 240 ? 3.322 -8.642 3.839 1.00 74.75 240 LYS A N 1
ATOM 1956 C CA . LYS A 1 240 ? 4.075 -9.832 3.426 1.00 74.75 240 LYS A CA 1
ATOM 1957 C C . LYS A 1 240 ? 4.282 -10.743 4.639 1.00 74.75 240 LYS A C 1
ATOM 1959 O O . LYS A 1 240 ? 4.501 -10.257 5.744 1.00 74.75 240 LYS A O 1
ATOM 1964 N N . SER A 1 241 ? 4.249 -12.059 4.428 1.00 79.06 241 SER A N 1
ATOM 1965 C CA . SER A 1 241 ? 4.530 -13.020 5.499 1.00 79.06 241 SER A CA 1
ATOM 1966 C C . SER A 1 241 ? 5.861 -12.696 6.177 1.00 79.06 241 SER A C 1
ATOM 1968 O O . SER A 1 241 ? 6.892 -12.590 5.507 1.00 79.06 241 SER A O 1
ATOM 1970 N N . LEU A 1 242 ? 5.827 -12.562 7.501 1.00 84.12 242 LEU A N 1
ATOM 1971 C CA . LEU A 1 242 ? 7.021 -12.364 8.310 1.00 84.12 242 LEU A CA 1
ATOM 1972 C C . LEU A 1 242 ? 7.698 -13.723 8.555 1.00 84.12 242 LEU A C 1
ATOM 1974 O O . LEU A 1 242 ? 6.995 -14.704 8.825 1.00 84.12 242 LEU A O 1
ATOM 1978 N N . PRO A 1 243 ? 9.038 -13.821 8.451 1.00 83.88 243 PRO A N 1
ATOM 1979 C CA . PRO A 1 243 ? 9.750 -15.070 8.698 1.00 83.88 243 PRO A CA 1
ATOM 1980 C C . PRO A 1 243 ? 9.425 -15.644 10.081 1.00 83.88 243 PRO A C 1
ATOM 1982 O O . PRO A 1 243 ? 9.464 -14.930 11.080 1.00 83.88 243 PRO A O 1
ATOM 1985 N N . HIS A 1 244 ? 9.124 -16.943 10.138 1.00 87.00 244 HIS A N 1
ATOM 1986 C CA . HIS A 1 244 ? 8.822 -17.675 11.378 1.00 87.00 244 HIS A CA 1
ATOM 1987 C C . HIS A 1 244 ? 7.611 -17.158 12.176 1.00 87.00 244 HIS A C 1
ATOM 1989 O O . HIS A 1 244 ? 7.509 -17.423 13.376 1.00 87.00 244 HIS A O 1
ATOM 1995 N N . GLN A 1 245 ? 6.680 -16.448 11.532 1.00 88.12 245 GLN A N 1
ATOM 1996 C CA . GLN A 1 245 ? 5.443 -15.979 12.157 1.00 88.12 245 GLN A CA 1
ATOM 1997 C C . GLN A 1 245 ? 4.211 -16.420 11.366 1.00 88.12 245 GLN A C 1
ATOM 1999 O O . GLN A 1 245 ? 4.295 -16.791 10.196 1.00 88.12 245 GLN A O 1
ATOM 2004 N N . LYS A 1 246 ? 3.051 -16.387 12.025 1.00 88.62 246 LYS A N 1
ATOM 2005 C CA . LYS A 1 246 ? 1.758 -16.588 11.362 1.00 88.62 246 LYS A CA 1
ATOM 2006 C C . LYS A 1 246 ? 1.457 -15.416 10.419 1.00 88.62 246 LYS A C 1
ATOM 2008 O O . LYS A 1 246 ? 2.050 -14.344 10.530 1.00 88.62 246 LYS A O 1
ATOM 2013 N N . SER A 1 247 ? 0.511 -15.619 9.506 1.00 89.50 247 SER A N 1
ATOM 2014 C CA . SER A 1 247 ? 0.034 -14.566 8.609 1.00 89.50 247 SER A CA 1
ATOM 2015 C C . SER A 1 247 ? -0.482 -13.366 9.400 1.00 89.50 247 SER A C 1
ATOM 2017 O O . SER A 1 247 ? -1.306 -13.524 10.303 1.00 89.50 247 SER A O 1
ATOM 2019 N N . ALA A 1 248 ? -0.005 -12.177 9.041 1.00 91.06 248 ALA A N 1
ATOM 2020 C CA . ALA A 1 248 ? -0.465 -10.933 9.633 1.00 91.06 248 ALA A CA 1
ATOM 2021 C C . ALA A 1 248 ? -1.854 -10.556 9.093 1.00 91.06 248 ALA A C 1
ATOM 2023 O O . ALA A 1 248 ? -2.093 -10.630 7.885 1.00 91.06 248 ALA A O 1
ATOM 2024 N N . LEU A 1 249 ? -2.741 -10.123 9.986 1.00 92.19 249 LEU A N 1
ATOM 2025 C CA . LEU A 1 249 ? -4.021 -9.499 9.652 1.00 92.19 249 LEU A CA 1
ATOM 2026 C C . LEU A 1 249 ? -4.005 -8.049 10.130 1.00 92.19 249 LEU A C 1
ATOM 2028 O O . LEU A 1 249 ? -3.438 -7.744 11.183 1.00 92.19 249 LEU A O 1
ATOM 2032 N N . MET A 1 250 ? -4.640 -7.174 9.356 1.00 94.12 250 MET A N 1
ATOM 2033 C CA . MET A 1 250 ? -4.906 -5.800 9.755 1.00 94.12 250 MET A CA 1
ATOM 2034 C C . MET A 1 250 ? -6.313 -5.719 10.337 1.00 94.12 250 MET A C 1
ATOM 2036 O O . MET A 1 250 ? -7.290 -5.922 9.623 1.00 94.12 250 MET A O 1
ATOM 2040 N N . TYR A 1 251 ? -6.396 -5.405 11.621 1.00 95.38 251 TYR A N 1
ATOM 2041 C CA . TYR A 1 251 ? -7.627 -5.084 12.323 1.00 95.38 251 TYR A CA 1
ATOM 2042 C C . TYR A 1 251 ? -7.870 -3.581 12.227 1.00 95.38 251 TYR A C 1
ATOM 2044 O O . TYR A 1 251 ? -6.947 -2.788 12.426 1.00 95.38 251 TYR A O 1
ATOM 2052 N N . ALA A 1 252 ? -9.102 -3.182 11.948 1.00 95.62 252 ALA A N 1
ATOM 2053 C CA . ALA A 1 252 ? -9.513 -1.789 11.876 1.00 95.62 252 ALA A CA 1
ATOM 2054 C C . ALA A 1 252 ? -10.726 -1.571 12.779 1.00 95.62 252 ALA A C 1
ATOM 2056 O O . ALA A 1 252 ? -11.730 -2.260 12.629 1.00 95.62 252 ALA A O 1
ATOM 2057 N N . ALA A 1 253 ? -10.633 -0.610 13.699 1.00 96.69 253 ALA A N 1
ATOM 2058 C CA . ALA A 1 253 ? -11.766 -0.080 14.444 1.00 96.69 253 ALA A CA 1
ATOM 2059 C C . ALA A 1 253 ? -12.104 1.299 13.872 1.00 96.69 253 ALA A C 1
ATOM 2061 O O . ALA A 1 253 ? -11.297 2.227 13.959 1.00 96.69 253 ALA A O 1
ATOM 2062 N N . ILE A 1 254 ? -13.280 1.436 13.266 1.00 95.69 254 ILE A N 1
ATOM 2063 C CA . ILE A 1 254 ? -13.691 2.636 12.526 1.00 95.69 254 ILE A CA 1
ATOM 2064 C C . ILE A 1 254 ? -15.080 3.099 12.967 1.00 95.69 254 ILE A C 1
ATOM 2066 O O . ILE A 1 254 ? -15.929 2.296 13.344 1.00 95.69 254 ILE A O 1
ATOM 2070 N N . PHE A 1 255 ? -15.339 4.397 12.889 1.00 93.88 255 PHE A N 1
ATOM 2071 C CA . PHE A 1 255 ? -16.654 4.984 13.135 1.00 93.88 255 PHE A CA 1
ATOM 2072 C C . PHE A 1 255 ? -16.988 5.995 12.039 1.00 93.88 255 PHE A C 1
ATOM 2074 O O . PHE A 1 255 ? -16.113 6.454 11.303 1.00 93.88 255 PHE A O 1
ATOM 2081 N N . LYS A 1 256 ? -18.276 6.308 11.895 1.00 88.75 256 LYS A N 1
ATOM 2082 C CA . LYS A 1 256 ? -18.758 7.307 10.937 1.00 88.75 256 LYS A CA 1
ATOM 2083 C C . LYS A 1 256 ? -19.209 8.529 11.698 1.00 88.75 256 LYS A C 1
ATOM 2085 O O . LYS A 1 256 ? -20.086 8.418 12.551 1.00 88.75 256 LYS A O 1
ATOM 2090 N N . ASP A 1 257 ? -18.618 9.665 11.378 1.00 81.56 257 ASP A N 1
ATOM 2091 C CA . ASP A 1 257 ? -18.920 10.915 12.050 1.00 81.56 257 ASP A CA 1
ATOM 2092 C C . ASP A 1 257 ? -19.525 11.917 11.065 1.00 81.56 257 ASP A C 1
ATOM 2094 O O . ASP A 1 257 ? -18.852 12.429 10.170 1.00 81.56 257 ASP A O 1
ATOM 2098 N N . GLY A 1 258 ? -20.826 12.162 11.208 1.00 78.69 258 GLY A N 1
ATOM 2099 C CA . GLY A 1 258 ? -21.634 12.927 10.262 1.00 78.69 258 GLY A CA 1
ATOM 2100 C C . GLY A 1 258 ? -22.406 12.056 9.266 1.00 78.69 258 GLY A C 1
ATOM 2101 O O . GLY A 1 258 ? -22.419 10.829 9.343 1.00 78.69 258 GLY A O 1
ATOM 2102 N N . ASN A 1 259 ? -23.088 12.722 8.331 1.00 74.06 259 ASN A N 1
ATOM 2103 C CA . ASN A 1 259 ? -24.036 12.081 7.411 1.00 74.06 259 ASN A CA 1
ATOM 2104 C C . ASN A 1 259 ? -23.402 11.580 6.106 1.00 74.06 259 ASN A C 1
ATOM 2106 O O . ASN A 1 259 ? -24.068 10.893 5.334 1.00 74.06 259 ASN A O 1
ATOM 2110 N N . ASP A 1 260 ? -22.145 11.933 5.832 1.00 75.25 260 ASP A N 1
ATOM 2111 C CA . ASP A 1 260 ? -21.464 11.494 4.618 1.00 75.25 260 ASP A CA 1
ATOM 2112 C C . ASP A 1 260 ? -21.047 10.017 4.759 1.00 75.25 260 ASP A C 1
ATOM 2114 O O . ASP A 1 260 ? -20.231 9.685 5.626 1.00 75.25 260 ASP A O 1
ATOM 2118 N N . PRO A 1 261 ? -21.568 9.106 3.914 1.00 67.31 261 PRO A N 1
ATOM 2119 C CA . PRO A 1 261 ? -21.250 7.685 3.994 1.00 67.31 261 PRO A CA 1
ATOM 2120 C C . PRO A 1 261 ? -19.768 7.376 3.750 1.00 67.31 261 PRO A C 1
ATOM 2122 O O . PRO A 1 261 ? -19.328 6.284 4.124 1.00 67.31 261 PRO A O 1
ATOM 2125 N N . THR A 1 262 ? -19.023 8.303 3.141 1.00 74.25 262 THR A N 1
ATOM 2126 C CA . THR A 1 262 ? -17.587 8.199 2.863 1.00 74.25 262 THR A CA 1
ATOM 2127 C C . THR A 1 262 ? -16.712 8.736 3.994 1.00 74.25 262 THR A C 1
ATOM 2129 O O . THR A 1 262 ? -15.516 8.440 4.028 1.00 74.25 262 THR A O 1
ATOM 2132 N N . HIS A 1 263 ? -17.292 9.455 4.961 1.00 78.94 263 HIS A N 1
ATOM 2133 C CA . HIS A 1 263 ? -16.560 10.012 6.094 1.00 78.94 263 HIS A CA 1
ATOM 2134 C C . HIS A 1 263 ? -16.371 8.967 7.202 1.00 78.94 263 HIS A C 1
ATOM 2136 O O . HIS A 1 263 ? -17.005 8.979 8.259 1.00 78.94 263 HIS A O 1
ATOM 2142 N N . VAL A 1 264 ? -15.497 8.008 6.907 1.00 87.00 264 VAL A N 1
ATOM 2143 C CA . VAL A 1 264 ? -15.074 6.951 7.823 1.00 87.00 264 VAL A CA 1
ATOM 2144 C C . VAL A 1 264 ? -13.803 7.399 8.531 1.00 87.00 264 VAL A C 1
ATOM 2146 O O . VAL A 1 264 ? -12.783 7.64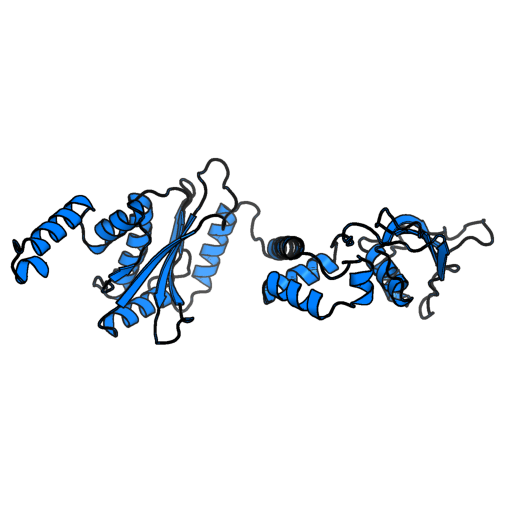7 7.889 1.00 87.00 264 VAL A O 1
ATOM 2149 N N . ILE A 1 265 ? -13.861 7.473 9.858 1.00 91.38 265 ILE A N 1
ATOM 2150 C CA . ILE A 1 265 ? -12.733 7.865 10.698 1.00 91.38 265 ILE A CA 1
ATOM 2151 C C . ILE A 1 265 ? -12.236 6.628 11.453 1.00 91.38 265 ILE A C 1
ATOM 2153 O O . ILE A 1 265 ? -13.028 5.951 12.116 1.00 91.38 265 ILE A O 1
ATOM 2157 N N . PRO A 1 266 ? -10.937 6.303 11.381 1.00 93.94 266 PRO A N 1
ATOM 2158 C CA . PRO A 1 266 ? -10.380 5.250 12.209 1.00 93.94 266 PRO A CA 1
ATOM 2159 C C . PRO A 1 266 ? -10.272 5.714 13.661 1.00 93.94 266 PRO A C 1
ATOM 2161 O O . PRO A 1 266 ? -9.654 6.737 13.949 1.00 93.94 266 PRO A O 1
ATOM 2164 N N . LEU A 1 267 ? -10.838 4.927 14.576 1.00 96.38 267 LEU A N 1
ATOM 2165 C CA . LEU A 1 267 ? -10.485 4.995 15.993 1.00 96.38 267 LEU A CA 1
ATOM 2166 C C . LEU A 1 267 ? -9.076 4.430 16.200 1.00 96.38 267 LEU A C 1
ATOM 2168 O O . LEU A 1 267 ? -8.307 4.966 16.983 1.00 96.38 267 LEU A O 1
ATOM 2172 N N . GLY A 1 268 ? -8.736 3.361 15.484 1.00 97.19 268 GLY A N 1
ATOM 2173 C CA . GLY A 1 268 ? -7.389 2.815 15.479 1.00 97.19 268 GLY A CA 1
ATOM 2174 C C . GLY A 1 268 ? -7.286 1.554 14.638 1.00 97.19 268 GLY A C 1
ATOM 2175 O O . GLY A 1 268 ? -8.287 0.967 14.220 1.00 97.19 268 GLY A O 1
ATOM 2176 N N . HIS A 1 269 ? -6.056 1.120 14.409 1.00 96.88 269 HIS A N 1
ATOM 2177 C CA . HIS A 1 269 ? -5.746 -0.099 13.679 1.00 96.88 269 HIS A CA 1
ATOM 2178 C C . HIS A 1 269 ? -4.794 -0.975 14.481 1.00 96.88 269 HIS A C 1
ATOM 2180 O O . HIS A 1 269 ? -4.038 -0.492 15.321 1.00 96.88 269 HIS A O 1
ATOM 2186 N N . ALA A 1 270 ? -4.769 -2.262 14.167 1.00 96.19 270 ALA A N 1
ATOM 2187 C CA . ALA A 1 270 ? -3.694 -3.132 14.594 1.00 96.19 270 ALA A CA 1
ATOM 2188 C C . ALA A 1 270 ? -3.226 -4.027 13.459 1.00 96.19 270 ALA A C 1
ATOM 2190 O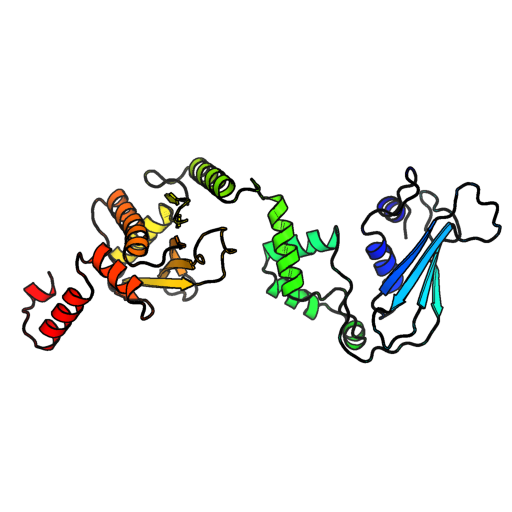 O . ALA A 1 270 ? -4.016 -4.458 12.628 1.00 96.19 270 ALA A O 1
ATOM 2191 N N . ILE A 1 271 ? -1.937 -4.339 13.445 1.00 94.88 271 ILE A N 1
ATOM 2192 C CA . ILE A 1 271 ? -1.385 -5.414 12.626 1.00 94.88 271 ILE A CA 1
ATOM 2193 C C . ILE A 1 271 ? -0.978 -6.497 13.602 1.00 94.88 271 ILE A C 1
ATOM 2195 O O . ILE A 1 271 ? -0.078 -6.264 14.397 1.00 94.88 271 ILE A O 1
ATOM 2199 N N . LEU A 1 272 ? -1.643 -7.646 13.571 1.00 94.31 272 LEU A N 1
ATOM 2200 C CA . LEU A 1 272 ? -1.385 -8.753 14.494 1.00 94.31 272 LEU A CA 1
ATOM 2201 C C . LEU A 1 272 ? -1.024 -9.999 13.692 1.00 94.31 272 LEU A C 1
ATOM 2203 O O . LEU A 1 272 ? -1.607 -10.229 12.635 1.00 94.31 272 LEU A O 1
ATOM 2207 N N . VAL A 1 273 ? -0.103 -10.827 14.185 1.00 93.00 273 VAL A N 1
ATOM 2208 C CA . VAL A 1 273 ? 0.104 -12.194 13.656 1.00 93.00 273 VAL A CA 1
ATOM 2209 C C . VAL A 1 273 ? -0.617 -13.252 14.490 1.00 93.00 273 VAL A C 1
ATOM 2211 O O . VAL A 1 273 ? -0.807 -14.384 14.049 1.00 93.00 273 VAL A O 1
ATOM 2214 N N . ASP A 1 274 ? -1.013 -12.909 15.714 1.00 91.38 274 ASP A N 1
ATOM 2215 C CA . ASP A 1 274 ? -1.737 -13.784 16.616 1.00 91.38 274 ASP A CA 1
ATOM 2216 C C . ASP A 1 274 ? -3.191 -13.326 16.781 1.00 91.38 274 ASP A C 1
ATOM 2218 O O . ASP A 1 274 ? -3.495 -12.316 17.402 1.00 91.38 274 ASP A O 1
ATOM 2222 N N . HIS A 1 275 ? -4.105 -14.111 16.211 1.00 91.31 275 HIS A N 1
ATOM 2223 C CA . HIS A 1 275 ? -5.529 -13.771 16.059 1.00 91.31 275 HIS A CA 1
ATOM 2224 C C . HIS A 1 275 ? -6.386 -14.297 17.210 1.00 91.31 275 HIS A C 1
ATOM 2226 O O . HIS A 1 275 ? -7.459 -14.858 17.003 1.00 91.31 275 HIS A O 1
ATOM 2232 N N . THR A 1 276 ? -5.865 -14.210 18.434 1.00 93.62 276 THR A N 1
ATOM 2233 C CA . THR A 1 276 ? -6.574 -14.698 19.624 1.00 93.62 276 THR A CA 1
ATOM 2234 C C . THR A 1 276 ? -7.425 -13.592 20.239 1.00 93.62 276 THR A C 1
ATOM 2236 O O . THR A 1 276 ? -7.102 -12.412 20.097 1.00 93.62 276 THR A O 1
ATOM 2239 N N . ALA A 1 277 ? -8.475 -13.964 20.980 1.00 93.81 277 ALA A N 1
ATOM 2240 C CA . ALA A 1 277 ? -9.271 -12.996 21.736 1.00 93.81 277 ALA A CA 1
ATOM 2241 C C . ALA A 1 277 ? -8.390 -12.139 22.660 1.00 93.81 277 ALA A C 1
ATOM 2243 O O . ALA A 1 277 ? -8.569 -10.934 22.703 1.00 93.81 277 ALA A O 1
ATOM 2244 N N . THR A 1 278 ? -7.379 -12.723 23.313 1.00 94.62 278 THR A N 1
ATOM 2245 C CA . THR A 1 278 ? -6.428 -11.998 24.172 1.00 94.62 278 THR A CA 1
ATOM 2246 C C . THR A 1 278 ? -5.648 -10.923 23.412 1.00 94.62 278 THR A C 1
ATOM 2248 O O . THR A 1 278 ? -5.481 -9.808 23.902 1.00 94.62 278 THR A O 1
ATOM 2251 N N . SER A 1 279 ? -5.175 -11.239 22.208 1.00 95.31 279 SER A N 1
ATOM 2252 C CA . SER A 1 279 ? -4.378 -10.323 21.382 1.00 95.31 279 SER A CA 1
ATOM 2253 C C . SER A 1 279 ? -5.229 -9.163 20.872 1.00 95.31 279 SER A C 1
ATOM 2255 O O . SER A 1 279 ? -4.815 -8.007 20.938 1.00 95.31 279 SER A O 1
ATOM 2257 N N . ILE A 1 280 ? -6.458 -9.463 20.447 1.00 96.69 280 ILE A N 1
ATOM 2258 C CA . ILE A 1 280 ? -7.434 -8.455 20.022 1.00 96.69 280 ILE A CA 1
ATOM 2259 C C . ILE A 1 280 ? -7.889 -7.616 21.229 1.00 96.69 280 ILE A C 1
ATOM 2261 O O . ILE A 1 280 ? -7.965 -6.394 21.128 1.00 96.69 280 ILE A O 1
ATOM 2265 N N . SER A 1 281 ? -8.116 -8.231 22.396 1.00 96.88 281 SER A N 1
ATOM 2266 C CA . SER A 1 281 ? -8.414 -7.522 23.648 1.00 96.88 281 SER A CA 1
ATOM 2267 C C . SER A 1 281 ? -7.306 -6.553 24.012 1.00 96.88 281 SER A C 1
ATOM 2269 O O . SER A 1 281 ? -7.610 -5.457 24.466 1.00 96.88 281 SER A O 1
ATOM 2271 N N . TYR A 1 282 ? -6.039 -6.922 23.805 1.00 97.38 282 TYR A N 1
ATOM 2272 C CA . TYR A 1 282 ? -4.917 -6.033 24.083 1.00 97.38 282 TYR A CA 1
ATOM 2273 C C . TYR A 1 282 ? -4.930 -4.803 23.170 1.00 97.38 282 TYR A C 1
ATOM 2275 O O . TYR A 1 282 ? -4.786 -3.689 23.666 1.00 97.38 282 TYR A O 1
ATOM 2283 N N . PHE A 1 283 ? -5.198 -4.979 21.872 1.00 97.75 283 PHE A N 1
ATOM 2284 C CA . PHE A 1 283 ? -5.406 -3.860 20.948 1.00 97.75 283 PHE A CA 1
ATOM 2285 C C . PHE A 1 283 ? -6.555 -2.946 21.391 1.00 97.75 283 PHE A C 1
ATOM 2287 O O . PHE A 1 283 ? -6.356 -1.745 21.581 1.00 97.75 283 PHE A O 1
ATOM 2294 N N . LEU A 1 284 ? -7.744 -3.507 21.626 1.00 97.56 284 LEU A N 1
ATOM 2295 C CA . LEU A 1 284 ? -8.895 -2.726 22.090 1.00 97.56 284 LEU A CA 1
ATOM 2296 C C . LEU A 1 284 ? -8.632 -2.085 23.461 1.00 97.56 284 LEU A C 1
ATOM 2298 O O . LEU A 1 284 ? -9.117 -0.994 23.749 1.00 97.56 284 LEU A O 1
ATOM 2302 N N . GLY A 1 285 ? -7.844 -2.752 24.301 1.00 97.06 285 GLY A N 1
ATOM 2303 C CA . GLY A 1 285 ? -7.391 -2.272 25.597 1.00 97.06 285 GLY A CA 1
ATOM 2304 C C . GLY A 1 285 ? -6.495 -1.046 25.473 1.00 97.06 285 GLY A C 1
ATOM 2305 O O . GLY A 1 285 ? -6.673 -0.110 26.244 1.00 97.06 285 GLY A O 1
ATOM 2306 N N . THR A 1 286 ? -5.604 -0.995 24.476 1.00 97.12 286 THR A N 1
ATOM 2307 C CA . THR A 1 286 ? -4.816 0.208 24.159 1.00 97.12 286 THR A CA 1
ATOM 2308 C C . THR A 1 286 ? -5.725 1.383 23.793 1.00 97.12 286 THR A C 1
ATOM 2310 O O . THR A 1 286 ? -5.541 2.475 24.325 1.00 97.12 286 THR A O 1
ATOM 2313 N N . LEU A 1 287 ? -6.754 1.160 22.967 1.00 97.25 287 LEU A N 1
ATOM 2314 C CA . LEU A 1 287 ? -7.725 2.208 22.619 1.00 97.25 287 LEU A CA 1
ATOM 2315 C C . LEU A 1 287 ? -8.506 2.684 23.850 1.00 97.25 287 LEU A C 1
ATOM 2317 O O . LEU A 1 287 ? -8.600 3.882 24.110 1.00 97.25 287 LEU A O 1
ATOM 2321 N N . ARG A 1 288 ? -9.023 1.744 24.653 1.00 96.38 288 ARG A N 1
ATOM 2322 C CA . ARG A 1 288 ? -9.717 2.039 25.915 1.00 96.38 288 ARG A CA 1
ATOM 2323 C C . ARG A 1 288 ? -8.825 2.814 26.879 1.00 96.38 288 ARG A C 1
ATOM 2325 O O . ARG A 1 288 ? -9.307 3.744 27.516 1.00 96.38 288 ARG A O 1
ATOM 2332 N N . GLN A 1 289 ? -7.554 2.438 26.993 1.00 96.19 289 GLN A N 1
ATOM 2333 C CA . GLN A 1 289 ? -6.603 3.133 27.848 1.00 96.19 289 GLN A CA 1
ATOM 2334 C C . GLN A 1 289 ? -6.402 4.570 27.374 1.00 96.19 289 GLN A C 1
ATOM 2336 O O . GLN A 1 289 ? -6.504 5.471 28.195 1.00 96.19 289 GLN A O 1
ATOM 2341 N N . GLY A 1 290 ? -6.221 4.799 26.070 1.00 96.56 290 GLY A N 1
ATOM 2342 C CA . GLY A 1 290 ? -6.112 6.155 25.530 1.00 96.56 290 GLY A CA 1
ATOM 2343 C C . GLY A 1 290 ? -7.363 7.007 25.786 1.00 96.56 290 GLY A C 1
ATOM 2344 O O . GLY A 1 290 ? -7.251 8.165 26.176 1.00 96.56 290 GLY A O 1
ATOM 2345 N N . ILE A 1 291 ? -8.563 6.422 25.679 1.00 96.44 291 ILE A N 1
ATOM 2346 C CA . ILE A 1 291 ? -9.823 7.100 26.043 1.00 96.44 291 ILE A CA 1
ATOM 2347 C C . ILE A 1 291 ? -9.813 7.521 27.520 1.00 96.44 291 ILE A C 1
ATOM 2349 O O . ILE A 1 291 ? -10.163 8.655 27.846 1.00 96.44 291 ILE A O 1
ATOM 2353 N N . VAL A 1 292 ? -9.415 6.613 28.415 1.00 96.12 292 VAL A N 1
ATOM 2354 C CA . VAL A 1 292 ? -9.361 6.884 29.858 1.00 96.12 292 VAL A CA 1
ATOM 2355 C C . VAL A 1 292 ? -8.303 7.933 30.183 1.00 96.12 292 VAL A C 1
ATOM 2357 O O . VAL A 1 292 ? -8.592 8.817 30.982 1.00 96.12 292 VAL A O 1
ATOM 2360 N N . THR A 1 293 ? -7.129 7.883 29.551 1.00 95.94 293 THR A N 1
ATOM 2361 C CA . THR A 1 293 ? -6.073 8.888 29.728 1.00 95.94 293 THR A CA 1
ATOM 2362 C C . THR A 1 293 ? -6.588 10.290 29.388 1.00 95.94 293 THR A C 1
ATOM 2364 O O . THR A 1 293 ? -6.439 11.202 30.191 1.00 95.94 293 THR A O 1
ATOM 2367 N N . LEU A 1 294 ? -7.297 10.455 28.266 1.00 95.69 294 LEU A N 1
ATOM 2368 C CA . LEU A 1 294 ? -7.742 11.776 27.798 1.00 95.69 294 LEU A CA 1
ATOM 2369 C C . LEU A 1 294 ? -9.016 12.311 28.470 1.00 95.69 294 LEU A C 1
ATOM 2371 O O . LEU A 1 294 ? -9.315 13.501 28.370 1.00 95.69 294 LEU A O 1
ATOM 2375 N N . LYS A 1 295 ? -9.837 11.451 29.087 1.00 93.56 295 LYS A N 1
ATOM 2376 C CA . LYS A 1 295 ? -11.154 11.849 29.632 1.00 93.56 295 LYS A CA 1
ATOM 2377 C C . LYS A 1 295 ? -11.389 11.468 31.086 1.00 93.56 295 LYS A C 1
ATOM 2379 O O . LYS A 1 295 ? -12.466 11.760 31.605 1.00 93.56 295 LYS A O 1
ATOM 2384 N N . ALA A 1 296 ? -10.440 10.787 31.724 1.00 89.75 296 ALA A N 1
ATOM 2385 C CA . ALA A 1 296 ? -10.545 10.232 33.076 1.00 89.75 296 ALA A CA 1
ATOM 2386 C C . ALA A 1 296 ? -11.776 9.324 33.312 1.00 89.75 296 ALA A C 1
ATOM 2388 O O . ALA A 1 296 ? -12.116 8.998 34.448 1.00 89.75 296 ALA A O 1
ATOM 2389 N N . LYS A 1 297 ? -12.459 8.891 32.244 1.00 90.94 297 LYS A N 1
ATOM 2390 C CA . LYS A 1 297 ? -13.617 7.989 32.273 1.00 90.94 297 LYS A CA 1
ATOM 2391 C C . LYS A 1 297 ? -13.637 7.124 31.018 1.00 90.94 297 LYS A C 1
ATOM 2393 O O . LYS A 1 297 ? -13.134 7.516 29.968 1.00 90.94 297 LYS A O 1
ATOM 2398 N N . VAL A 1 298 ? -14.273 5.959 31.110 1.00 88.44 298 VAL A N 1
ATOM 2399 C CA . VAL A 1 298 ? -14.497 5.103 29.939 1.00 88.44 298 VAL A CA 1
ATOM 2400 C C . VAL A 1 298 ? -15.652 5.673 29.115 1.00 88.44 298 VAL A C 1
ATOM 2402 O O . VAL A 1 298 ? -16.783 5.744 29.593 1.00 88.44 298 VAL A O 1
ATOM 2405 N N . VAL A 1 299 ? -15.369 6.042 27.866 1.00 92.19 299 VAL A N 1
ATOM 2406 C CA . VAL A 1 299 ? -16.377 6.401 26.856 1.00 92.19 299 VAL A CA 1
ATOM 2407 C C . VAL A 1 299 ? -16.543 5.226 25.893 1.00 92.19 299 VAL A C 1
ATOM 2409 O O . VAL A 1 299 ? -15.572 4.754 25.300 1.00 92.19 299 VAL A O 1
ATOM 2412 N N . ARG A 1 300 ? -17.776 4.734 25.753 1.00 91.62 300 ARG A N 1
ATOM 2413 C CA . ARG A 1 300 ? -18.131 3.557 24.944 1.00 91.62 300 ARG A CA 1
ATOM 2414 C C . ARG A 1 300 ? -19.168 3.928 23.882 1.00 91.62 300 ARG A C 1
ATOM 2416 O O . ARG A 1 300 ? -19.993 4.798 24.173 1.00 91.62 300 ARG A O 1
ATOM 2423 N N . PRO A 1 301 ? -19.169 3.270 22.710 1.00 93.94 301 PRO A N 1
ATOM 2424 C CA . PRO A 1 301 ? -20.222 3.487 21.738 1.00 93.94 301 PRO A CA 1
ATOM 2425 C C . PRO A 1 301 ? -21.510 2.799 22.205 1.00 93.94 301 PRO A C 1
ATOM 2427 O O . PRO A 1 301 ? -21.481 1.911 23.064 1.00 93.94 301 PRO A O 1
ATOM 2430 N N . SER A 1 302 ? -22.639 3.163 21.601 1.00 91.88 302 SER A N 1
ATOM 2431 C CA . SER A 1 302 ? -23.906 2.453 21.803 1.00 91.88 302 SER A CA 1
ATOM 2432 C C . SER A 1 302 ? -23.827 1.018 21.269 1.00 91.88 302 SER A C 1
ATOM 2434 O O . SER A 1 302 ? -24.370 0.104 21.887 1.00 91.88 302 SER A O 1
ATOM 2436 N N . PHE A 1 303 ? -23.120 0.806 20.151 1.00 92.44 303 PHE A N 1
ATOM 2437 C CA . PHE A 1 303 ? -22.964 -0.513 19.538 1.00 92.44 303 PHE A CA 1
ATOM 2438 C C . PHE A 1 303 ? -21.569 -0.743 18.960 1.00 92.44 303 PHE A C 1
ATOM 2440 O O . PHE A 1 303 ? -20.962 0.147 18.362 1.00 92.44 303 PHE A O 1
ATOM 2447 N N . PHE A 1 304 ? -21.119 -1.993 19.051 1.00 93.62 304 PHE A N 1
ATOM 2448 C CA . PHE A 1 304 ? -20.055 -2.518 18.207 1.00 93.62 304 PHE A CA 1
ATOM 2449 C C . PHE A 1 304 ? -20.667 -3.345 17.079 1.00 93.62 304 PHE A C 1
ATOM 2451 O O . PHE A 1 304 ? -21.557 -4.162 17.315 1.00 93.62 304 PHE A O 1
ATOM 2458 N N . VAL A 1 305 ? -20.184 -3.131 15.861 1.00 93.56 305 VAL A N 1
ATOM 2459 C CA . VAL A 1 305 ? -20.587 -3.858 14.660 1.00 93.56 305 VAL A CA 1
ATOM 2460 C C . VAL A 1 305 ? -19.380 -4.646 14.174 1.00 93.56 305 VAL A C 1
ATOM 2462 O O . VAL A 1 305 ? -18.309 -4.088 13.976 1.00 93.56 305 VAL A O 1
ATOM 2465 N N . THR A 1 306 ? -19.530 -5.949 14.017 1.00 92.75 306 THR A N 1
ATOM 2466 C CA . THR A 1 306 ? -18.457 -6.852 13.591 1.00 92.75 306 THR A CA 1
ATOM 2467 C C . THR A 1 306 ? -19.076 -7.998 12.811 1.00 92.75 306 THR A C 1
ATOM 2469 O O . THR A 1 306 ? -20.244 -8.337 13.026 1.00 92.75 306 THR A O 1
ATOM 2472 N N . ASP A 1 307 ? -18.276 -8.633 11.964 1.00 86.88 307 ASP A N 1
ATOM 2473 C CA . ASP A 1 307 ? -18.603 -9.941 11.409 1.00 86.88 307 ASP A CA 1
ATOM 2474 C C . ASP A 1 307 ? -18.677 -11.000 12.518 1.00 86.88 307 ASP A C 1
ATOM 2476 O O . ASP A 1 307 ? -18.233 -10.770 13.651 1.00 86.88 307 ASP A O 1
ATOM 2480 N N . PHE A 1 308 ? -19.225 -12.179 12.194 1.00 82.75 308 PHE A N 1
ATOM 2481 C CA . PHE A 1 308 ? -19.401 -13.307 13.117 1.00 82.75 308 PHE A CA 1
ATOM 2482 C C . PHE A 1 308 ? -18.073 -13.978 13.529 1.00 82.75 308 PHE A C 1
ATOM 2484 O O . PHE A 1 308 ? -17.880 -15.179 13.350 1.00 82.75 308 PHE A O 1
ATOM 2491 N N . SER A 1 309 ? -17.153 -13.206 14.108 1.00 89.12 309 SER A N 1
ATOM 2492 C CA . SER A 1 309 ? -15.872 -13.650 14.649 1.00 89.12 309 SER A CA 1
ATOM 2493 C C . SER A 1 309 ? -15.964 -13.797 16.171 1.00 89.12 309 SER A C 1
ATOM 2495 O O . SER A 1 309 ? -15.992 -12.792 16.890 1.00 89.12 309 SER A O 1
ATOM 2497 N N . PRO A 1 310 ? -15.960 -15.033 16.710 1.00 89.81 310 PRO A N 1
ATOM 2498 C CA . PRO A 1 310 ? -15.981 -15.254 18.155 1.00 89.81 310 PRO A CA 1
ATOM 2499 C C . PRO A 1 310 ? -14.801 -14.595 18.877 1.00 89.81 310 PRO A C 1
ATOM 2501 O O . PRO A 1 310 ? -14.945 -14.139 20.007 1.00 89.81 310 PRO A O 1
ATOM 2504 N N . ALA A 1 311 ? -13.635 -14.508 18.229 1.00 92.75 311 ALA A N 1
ATOM 2505 C CA . ALA A 1 311 ? -12.461 -13.870 18.816 1.00 92.75 311 ALA A CA 1
ATOM 2506 C C . ALA A 1 311 ? -12.669 -12.358 19.006 1.00 92.75 311 ALA A C 1
ATOM 2508 O O . ALA A 1 311 ? -12.352 -11.840 20.075 1.00 92.75 311 ALA A O 1
ATOM 2509 N N . ILE A 1 312 ? -13.248 -11.673 18.010 1.00 94.31 312 ILE A N 1
ATOM 2510 C CA . ILE A 1 312 ? -13.554 -10.236 18.092 1.00 94.31 312 ILE A CA 1
ATOM 2511 C C . ILE A 1 312 ? -14.669 -9.987 19.110 1.00 94.31 312 ILE A C 1
ATOM 2513 O O . ILE A 1 312 ? -14.513 -9.128 19.976 1.00 94.31 312 ILE A O 1
ATOM 2517 N N . PHE A 1 313 ? -15.750 -10.776 19.078 1.00 92.94 313 PHE A N 1
ATOM 2518 C CA . PHE A 1 313 ? -16.831 -10.656 20.060 1.00 92.94 313 PHE A CA 1
ATOM 2519 C C . PHE A 1 313 ? -16.323 -10.798 21.490 1.00 92.94 313 PHE A C 1
ATOM 2521 O O . PHE A 1 313 ? -16.588 -9.938 22.329 1.00 92.94 313 PHE A O 1
ATOM 2528 N N . ASN A 1 314 ? -15.558 -11.855 21.767 1.00 94.19 314 ASN A N 1
ATOM 2529 C CA . ASN A 1 314 ? -15.035 -12.075 23.107 1.00 94.19 314 ASN A CA 1
ATOM 2530 C C . ASN A 1 314 ? -14.067 -10.958 23.516 1.00 94.19 314 ASN A C 1
ATOM 2532 O O . ASN A 1 314 ? -14.067 -10.541 24.670 1.00 94.19 314 ASN A O 1
ATOM 2536 N N . ALA A 1 315 ? -13.281 -10.434 22.572 1.00 95.81 315 ALA A N 1
ATOM 2537 C CA . ALA A 1 315 ? -12.371 -9.335 22.847 1.00 95.81 315 ALA A CA 1
ATOM 2538 C C . ALA A 1 315 ? -13.096 -8.040 23.235 1.00 95.81 315 ALA A C 1
ATOM 2540 O O . ALA A 1 315 ? -12.707 -7.401 24.211 1.00 95.81 315 ALA A O 1
ATOM 2541 N N . ILE A 1 316 ? -14.161 -7.676 22.512 1.00 95.06 316 ILE A N 1
ATOM 2542 C CA . ILE A 1 316 ? -15.004 -6.513 22.826 1.00 95.06 316 ILE A CA 1
ATOM 2543 C C . ILE A 1 316 ? -15.614 -6.669 24.221 1.00 95.06 316 ILE A C 1
ATOM 2545 O O . ILE A 1 316 ? -15.495 -5.762 25.046 1.00 95.06 316 ILE A O 1
ATOM 2549 N N . LEU A 1 317 ? -16.225 -7.826 24.494 1.00 93.38 317 LEU A N 1
ATOM 2550 C CA . LEU A 1 317 ? -16.883 -8.105 25.770 1.00 93.38 317 LEU A CA 1
ATOM 2551 C C . LEU A 1 317 ? -15.896 -8.040 26.940 1.00 93.38 317 LEU A C 1
ATOM 2553 O O . LEU A 1 317 ? -16.172 -7.374 27.939 1.00 93.38 317 LEU A O 1
ATOM 2557 N N . HIS A 1 318 ? -14.711 -8.634 26.798 1.00 93.38 318 HIS A N 1
ATOM 2558 C CA . HIS A 1 318 ? -13.688 -8.566 27.837 1.00 93.38 318 HIS A CA 1
ATOM 2559 C C . HIS A 1 318 ? -13.199 -7.136 28.083 1.00 93.38 318 HIS A C 1
ATOM 2561 O O . HIS A 1 318 ? -13.039 -6.736 29.237 1.00 93.38 318 HIS A O 1
ATOM 2567 N N . THR A 1 319 ? -12.979 -6.358 27.020 1.00 94.56 319 THR A N 1
ATOM 2568 C CA . THR A 1 319 ? -12.389 -5.020 27.129 1.00 94.56 319 THR A CA 1
ATOM 2569 C C . THR A 1 319 ? -13.384 -3.969 27.626 1.00 94.56 319 THR A C 1
ATOM 2571 O O . THR A 1 319 ? -13.017 -3.123 28.444 1.00 94.56 319 THR A O 1
ATOM 2574 N N . PHE A 1 320 ? -14.633 -3.997 27.152 1.00 91.44 320 PHE A N 1
ATOM 2575 C CA . PHE A 1 320 ? -15.619 -2.940 27.418 1.00 91.44 320 PHE A CA 1
ATOM 2576 C C . PHE A 1 320 ? -16.738 -3.343 28.383 1.00 91.44 320 PHE A C 1
ATOM 2578 O O . PHE A 1 320 ? -17.346 -2.461 28.993 1.00 91.44 320 PHE A O 1
ATOM 2585 N N . ASN A 1 321 ? -17.011 -4.640 28.541 1.00 88.88 321 ASN A N 1
ATOM 2586 C CA . ASN A 1 321 ? -18.116 -5.146 29.359 1.00 88.88 321 ASN A CA 1
ATOM 2587 C C . ASN A 1 321 ? -17.654 -5.994 30.550 1.00 88.88 321 ASN A C 1
ATOM 2589 O O . ASN A 1 321 ? -18.479 -6.317 31.399 1.00 88.88 321 ASN A O 1
ATOM 2593 N N . HIS A 1 322 ? -16.362 -6.329 30.634 1.00 89.00 322 HIS A N 1
ATOM 2594 C CA . HIS A 1 322 ? -15.805 -7.204 31.666 1.00 89.00 322 HIS A CA 1
ATOM 2595 C C . HIS A 1 322 ? -16.545 -8.555 31.779 1.00 89.00 322 HIS A C 1
ATOM 2597 O O . HIS A 1 322 ? -16.641 -9.134 32.859 1.00 89.00 322 HIS A O 1
ATOM 2603 N N . GLU A 1 323 ? -17.050 -9.071 30.654 1.00 91.06 323 GLU A N 1
ATOM 2604 C CA . GLU A 1 323 ? -17.735 -10.366 30.554 1.00 91.06 323 GLU A CA 1
ATOM 2605 C C . GLU A 1 323 ? -17.146 -11.207 29.409 1.00 91.06 323 GLU A C 1
ATOM 2607 O O . GLU A 1 323 ? -16.421 -10.689 28.561 1.00 91.06 323 GLU A O 1
ATOM 2612 N N . ASP A 1 324 ? -17.439 -12.508 29.390 1.00 89.88 324 ASP A N 1
ATOM 2613 C CA . ASP A 1 324 ? -17.146 -13.391 28.257 1.00 89.88 324 ASP A CA 1
ATOM 2614 C C . ASP A 1 324 ? -18.412 -13.640 27.414 1.00 89.88 324 ASP A C 1
ATOM 2616 O O . ASP A 1 324 ? -19.533 -13.287 27.801 1.00 89.88 324 ASP A O 1
ATOM 2620 N N . ILE A 1 325 ? -18.255 -14.282 26.250 1.00 89.25 325 ILE A N 1
ATOM 2621 C CA . ILE A 1 325 ? -19.393 -14.621 25.373 1.00 89.25 325 ILE A CA 1
ATOM 2622 C C . ILE A 1 325 ? -20.461 -15.437 26.112 1.00 89.25 325 ILE A C 1
ATOM 2624 O O . ILE A 1 325 ? -21.657 -15.235 25.899 1.00 89.25 325 ILE A O 1
ATOM 2628 N N . ARG A 1 326 ? -20.065 -16.369 26.985 1.00 90.75 326 ARG A N 1
ATOM 2629 C CA . ARG A 1 326 ? -21.016 -17.239 27.687 1.00 90.75 326 ARG A CA 1
ATOM 2630 C C . ARG A 1 326 ? -21.881 -16.439 28.662 1.00 90.75 326 ARG A C 1
ATOM 2632 O O . ARG A 1 326 ? -23.096 -16.642 28.705 1.00 90.75 326 ARG A O 1
ATOM 2639 N N . GLY A 1 327 ? -21.265 -15.548 29.431 1.00 90.38 327 GLY A N 1
ATOM 2640 C CA . GLY A 1 327 ? -21.920 -14.618 30.340 1.00 90.38 327 GLY A CA 1
ATOM 2641 C C . GLY A 1 327 ? -22.864 -13.690 29.588 1.00 90.38 327 GLY A C 1
ATOM 2642 O O . GLY A 1 327 ? -24.036 -13.592 29.960 1.00 90.38 327 GLY A O 1
ATOM 2643 N N . HIS A 1 328 ? -22.399 -13.131 28.470 1.00 90.31 328 HIS A N 1
ATOM 2644 C CA . HIS A 1 328 ? -23.204 -12.279 27.602 1.00 90.31 328 HIS A CA 1
ATOM 2645 C C . HIS A 1 328 ? -24.448 -13.000 27.068 1.00 90.31 328 HIS A C 1
ATOM 2647 O O . HIS A 1 328 ? -25.570 -12.532 27.252 1.00 90.31 328 HIS A O 1
ATOM 2653 N N . LEU A 1 329 ? -24.288 -14.188 26.475 1.00 91.31 329 LEU A N 1
ATOM 2654 C CA . LEU A 1 329 ? -25.411 -14.964 25.936 1.00 91.31 329 LEU A CA 1
ATOM 2655 C C . LEU A 1 329 ? -26.409 -15.364 27.026 1.00 91.31 329 LEU A C 1
ATOM 2657 O O . LEU A 1 329 ? -27.621 -15.284 26.818 1.00 91.31 329 LEU A O 1
ATOM 2661 N N . LYS A 1 330 ? -25.924 -15.743 28.215 1.00 91.31 330 LYS A N 1
ATOM 2662 C CA . LYS A 1 330 ? -26.786 -16.033 29.368 1.00 91.31 330 LYS A CA 1
ATOM 2663 C C . LYS A 1 330 ? -27.566 -14.791 29.808 1.00 91.31 330 LYS A C 1
ATOM 2665 O O . LYS A 1 330 ? -28.749 -14.900 30.132 1.00 91.31 330 LYS A O 1
ATOM 2670 N N . ARG A 1 331 ? -26.931 -13.616 29.796 1.00 88.56 331 ARG A N 1
ATOM 2671 C CA . ARG A 1 331 ? -27.566 -12.324 30.087 1.00 88.56 331 ARG A CA 1
ATOM 2672 C C . ARG A 1 331 ? -28.642 -11.998 29.053 1.00 88.56 331 ARG A C 1
ATOM 2674 O O . ARG A 1 331 ? -29.777 -11.762 29.454 1.00 88.56 331 ARG A O 1
ATOM 2681 N N . CYS A 1 332 ? -28.348 -12.098 27.758 1.00 89.38 332 CYS A N 1
ATOM 2682 C CA . CYS A 1 332 ? -29.337 -11.923 26.689 1.00 89.38 332 CYS A CA 1
ATOM 2683 C C . CYS A 1 332 ? -30.525 -12.883 26.835 1.00 89.38 332 CYS A C 1
ATOM 2685 O O . CYS A 1 332 ? -31.675 -12.457 26.758 1.00 89.38 332 CYS A O 1
ATOM 2687 N N . TRP A 1 333 ? -30.265 -14.163 27.114 1.00 92.12 333 TRP A N 1
ATOM 2688 C CA . TRP A 1 333 ? -31.308 -15.166 27.336 1.00 92.12 333 TRP A CA 1
ATOM 2689 C C . TRP A 1 333 ? -32.217 -14.810 28.519 1.00 92.12 333 TRP A C 1
ATOM 2691 O O . TRP A 1 333 ? -33.440 -14.889 28.419 1.00 92.12 333 TRP A O 1
ATOM 2701 N N . ASN A 1 334 ? -31.636 -14.358 29.632 1.00 91.50 334 ASN A N 1
ATOM 2702 C CA . ASN A 1 334 ? -32.401 -13.921 30.798 1.00 91.50 334 ASN A CA 1
ATOM 2703 C C . ASN A 1 334 ? -33.246 -12.670 30.510 1.00 91.50 334 ASN A C 1
ATOM 2705 O O . ASN A 1 334 ? -34.381 -12.598 30.982 1.00 91.50 334 ASN A O 1
ATOM 2709 N N . VAL A 1 335 ? -32.743 -11.726 29.709 1.00 89.69 335 VAL A N 1
ATOM 2710 C CA . VAL A 1 335 ? -33.514 -10.555 29.258 1.00 89.69 335 VAL A CA 1
ATOM 2711 C C . VAL A 1 335 ? -34.697 -10.978 28.387 1.00 89.69 335 VAL A C 1
ATOM 2713 O O . VAL A 1 335 ? -35.821 -10.547 28.639 1.00 89.69 335 VAL A O 1
ATOM 2716 N N . LEU A 1 336 ? -34.480 -11.867 27.412 1.00 90.12 336 LEU A N 1
ATOM 2717 C CA . LEU A 1 336 ? -35.543 -12.374 26.535 1.00 90.12 336 LEU A CA 1
ATOM 2718 C C . LEU A 1 336 ? -36.636 -13.113 27.316 1.00 90.12 336 LEU A C 1
ATOM 2720 O O . LEU A 1 336 ? -37.821 -12.942 27.039 1.00 90.12 336 LEU A O 1
ATOM 2724 N N . LEU A 1 337 ? -36.248 -13.874 28.341 1.00 93.50 337 LEU A N 1
ATOM 2725 C CA . LEU A 1 337 ? -37.180 -14.550 29.244 1.00 93.50 337 LEU A CA 1
ATOM 2726 C C . LEU A 1 337 ? -37.792 -13.628 30.315 1.00 93.50 337 LEU A C 1
ATOM 2728 O O . LEU A 1 337 ? -38.477 -14.127 31.206 1.00 93.50 337 LEU A O 1
ATOM 2732 N N . ARG A 1 338 ? -37.542 -12.309 30.262 1.00 86.94 338 ARG A N 1
ATOM 2733 C CA . ARG A 1 338 ? -38.003 -11.310 31.248 1.00 86.94 338 ARG A CA 1
ATOM 2734 C C . ARG A 1 338 ? -37.642 -11.671 32.694 1.00 86.94 338 ARG A C 1
ATOM 2736 O O . ARG A 1 338 ? -38.369 -11.346 33.627 1.00 86.94 338 ARG A O 1
ATOM 2743 N N . LYS A 1 339 ? -36.507 -12.351 32.879 1.00 88.44 339 LYS A N 1
ATOM 2744 C CA . LYS A 1 339 ? -35.969 -12.716 34.198 1.00 88.44 339 LYS A CA 1
ATOM 2745 C C . LYS A 1 339 ? -35.221 -11.568 34.870 1.00 88.44 339 LYS A C 1
ATOM 2747 O O . LYS A 1 339 ? -34.904 -11.686 36.048 1.00 88.44 339 LYS A O 1
ATOM 2752 N N . TYR A 1 340 ? -34.909 -10.508 34.124 1.00 86.81 340 TYR A N 1
ATOM 2753 C CA . TYR A 1 340 ? -34.249 -9.310 34.633 1.00 86.81 340 TYR A CA 1
ATOM 2754 C C . TYR A 1 340 ? -35.200 -8.120 34.675 1.00 86.81 340 TYR A C 1
ATOM 2756 O O . TYR A 1 340 ? -35.960 -7.890 33.733 1.00 86.81 340 TYR A O 1
ATOM 2764 N N . ASP A 1 341 ? -35.125 -7.360 35.764 1.00 80.19 341 ASP A N 1
ATOM 2765 C CA . ASP A 1 341 ? -35.800 -6.076 35.902 1.00 80.19 341 ASP A CA 1
ATOM 2766 C C . ASP A 1 341 ? -35.042 -4.944 35.175 1.00 80.19 341 ASP A C 1
ATOM 2768 O O . ASP A 1 341 ? -33.919 -5.101 34.683 1.00 80.19 341 ASP A O 1
ATOM 2772 N N . ALA A 1 342 ? -35.656 -3.761 35.102 1.00 75.81 342 ALA A N 1
ATOM 2773 C CA . ALA A 1 342 ? -35.071 -2.606 34.418 1.00 75.81 342 ALA A CA 1
ATOM 2774 C C . ALA A 1 342 ? -33.733 -2.139 35.025 1.00 75.81 342 ALA A C 1
ATOM 2776 O O . ALA A 1 342 ? -32.947 -1.488 34.335 1.00 75.81 342 ALA A O 1
ATOM 2777 N N . LYS A 1 343 ? -33.463 -2.448 36.299 1.00 77.25 343 LYS A N 1
ATOM 2778 C CA . LYS A 1 343 ? -32.214 -2.092 36.979 1.00 77.25 343 LYS A CA 1
ATOM 2779 C C . LYS A 1 343 ? -31.100 -3.068 36.590 1.00 77.25 343 LYS A C 1
ATOM 2781 O O . LYS A 1 343 ? -30.006 -2.618 36.270 1.00 77.25 343 LYS A O 1
ATOM 2786 N N . GLN A 1 344 ? -31.409 -4.362 36.520 1.00 77.38 344 GLN A N 1
ATOM 2787 C CA . GLN A 1 344 ? -30.510 -5.441 36.093 1.00 77.38 344 GLN A CA 1
ATOM 2788 C C . GLN A 1 344 ? -30.154 -5.389 34.601 1.00 77.38 344 GLN A C 1
ATOM 2790 O O . GLN A 1 344 ? -29.120 -5.905 34.194 1.00 77.38 344 GLN A O 1
ATOM 2795 N N . ILE A 1 345 ? -31.001 -4.774 33.770 1.00 73.25 345 ILE A N 1
ATOM 2796 C CA . ILE A 1 345 ? -30.705 -4.544 32.345 1.00 73.25 345 ILE A CA 1
ATOM 2797 C C . ILE A 1 345 ? -29.714 -3.381 32.152 1.00 73.25 345 ILE A C 1
ATOM 2799 O O . ILE A 1 345 ? -28.977 -3.360 31.167 1.00 73.25 345 ILE A O 1
ATOM 2803 N N . ARG A 1 346 ? -29.712 -2.399 33.066 1.00 67.62 346 ARG A N 1
ATOM 2804 C CA . ARG A 1 346 ? -28.882 -1.183 32.977 1.00 67.62 346 ARG A CA 1
ATOM 2805 C C . ARG A 1 346 ? -27.489 -1.335 33.595 1.00 67.62 346 ARG A C 1
ATOM 2807 O O . ARG A 1 346 ? -26.610 -0.552 33.236 1.00 67.62 346 ARG A O 1
ATOM 2814 N N . SER A 1 347 ? -27.318 -2.276 34.525 1.00 57.31 347 SER A N 1
ATOM 2815 C CA . SER A 1 347 ? -26.019 -2.712 35.063 1.00 57.31 347 SER A CA 1
ATOM 2816 C C . SER A 1 347 ? -25.291 -3.594 34.060 1.00 57.31 347 SER A C 1
ATOM 2818 O O . SER A 1 347 ? -24.087 -3.349 33.841 1.00 57.31 347 SER A O 1
#

Foldseek 3Di:
DAPVLVVVQADPVVRDGDPPNVVSVVVVVCVVVDLFAWDWDDKDADDPPDPDPQDFRIWTWIDRPQPVFGKIKTWTFRDDHDHPDDTDIDIDIDGDQDQPDAADEDQQDDPSLLVLLVVCLVPHLVVSLVVQVVPDDPVSVVSSYCHRNDDSVSSVVSVVVNCVVVQPDPDPLVSVVVQQVVQQVVQPPDDQFGGFFRDADVVQTKTKGAGLVLLVVLLCQQVVDPAWEKEKEKAFDPDDDDPPFAGWIKIWIWTADDDDPPRIGTLIIMTGRDLALVVLLVSVLVSQVSNCRVPVDGRDGPYYHYPPDQSNVQSCCCNPVVDGPVRVVVLVVCVVVVVDDPVSVVD

Sequence (347 aa):
MNYKDWKDIYDRSQRKMKSGWTDVVDERVRSCNFRCTLAFDRRKVGAENSRKKNCSFFRALAICDNNSCERVFDIFIKDEPVPRESIAFRVRVIGDENHEGPPVARQLTGKKRLQVGKAANAIDPVKVFQRKVESADEEILKARNFTGCETAEVIKHASADYRKIYQLDEDIFRECRIRQHILEEIDVTSEEIKGYVQVMAEKPFRLHLTSEPQILRYVSYCENNSYSHVYIDATGSIVKSLPHQKSALMYAAIFKDGNDPTHVIPLGHAILVDHTATSISYFLGTLRQGIVTLKAKVVRPSFFVTDFSPAIFNAILHTFNHEDIRGHLKRCWNVLLRKYDAKQIRS

Radius of gyration: 30.81 Å; chains: 1; bounding box: 77×39×82 Å